Protein AF-A0A4Q4X327-F1 (afdb_monomer_lite)

pLDDT: mean 83.45, std 15.4, range [27.41, 97.94]

Foldseek 3Di:
DDDDDDDDDDDDLLLLLLVLLVLCVVFFDCLAFDVLLCLLDVDSVSLSLLCVDPFKDFWPLLSVLSQDLAQNAPVSLVVAAFLVVDPDAKKFWKKWWKDAPPDFIAIEIDIFQDLPRHVNVVVVCVVVVNDDDPLVVVCVVVRIDGPTMHTGMIGHRDDPLCSQSNVSSRLSSSLSSCQQNVLEQDPDDSRSSSRHNPDPVPYSYHHRHHGRSSNCRPVPPVDPCDSVVSVVSSVVSVVVVVVVVVVVVVVVD

Secondary structure (DSSP, 8-state):
---PPP---S-SHHHHHHHHHHHHHHHS-TTTS-HHHHHH--SHHHHHHHHT-TT-EE-HHHHTTTSSSSPPPHHHHHHSEEGGG--S-EEEEEEEEEEETTEEEEEEEEEE--TTTHHHHHHHHHHHTSS--HHHHHHGGGT-EEEEEEEEEEEEPPPTTTHHHHHHHHHHHHHHHHHHTT-BS--S--S-TTTS-TTGGG-SSEE-BSS-GGGSTTTSS-----HHHHHHHHHHHHHHHHHHHHHHHHHT-

Radius of gyration: 18.3 Å; chains: 1; bounding box: 38×44×62 Å

Structure (mmCIF, N/CA/C/O backbone):
data_AF-A0A4Q4X327-F1
#
_entry.id   AF-A0A4Q4X327-F1
#
loop_
_atom_site.group_PDB
_atom_site.id
_atom_site.type_symbol
_atom_site.label_atom_id
_atom_site.label_alt_id
_atom_site.label_comp_id
_atom_site.label_asym_id
_atom_site.label_entity_id
_atom_site.label_seq_id
_atom_site.pdbx_PDB_ins_code
_atom_site.Cartn_x
_atom_site.Cartn_y
_atom_site.Cartn_z
_atom_site.occupancy
_atom_site.B_iso_or_equiv
_atom_site.auth_seq_id
_atom_site.auth_comp_id
_atom_site.auth_asym_id
_atom_site.auth_atom_id
_atom_site.pdbx_PDB_model_num
ATOM 1 N N . MET A 1 1 ? 20.487 21.697 10.643 1.00 32.31 1 MET A N 1
ATOM 2 C CA . MET A 1 1 ? 20.792 21.396 9.230 1.00 32.31 1 MET A CA 1
ATOM 3 C C . MET A 1 1 ? 19.655 21.994 8.416 1.00 32.31 1 MET A C 1
ATOM 5 O O . MET A 1 1 ? 18.526 21.591 8.667 1.00 32.31 1 MET A O 1
ATOM 9 N N . PRO A 1 2 ? 19.875 23.041 7.604 1.00 27.41 2 PRO A N 1
ATOM 10 C CA . PRO A 1 2 ? 18.776 23.682 6.893 1.00 27.41 2 PRO A CA 1
ATOM 11 C C . PRO A 1 2 ? 18.285 22.727 5.802 1.00 27.41 2 PRO A C 1
ATOM 13 O O . PRO A 1 2 ? 19.090 22.206 5.031 1.00 27.41 2 PRO A O 1
ATOM 16 N N . LEU A 1 3 ? 16.980 22.453 5.788 1.00 27.97 3 LEU A N 1
ATOM 17 C CA . LEU A 1 3 ? 16.332 21.686 4.730 1.00 27.97 3 LEU A CA 1
ATOM 18 C C . LEU A 1 3 ? 16.428 22.516 3.448 1.00 27.97 3 LEU A C 1
ATOM 20 O O . LEU A 1 3 ? 15.816 23.578 3.346 1.00 27.97 3 LEU A O 1
ATOM 24 N N . LEU A 1 4 ? 17.265 22.071 2.511 1.00 28.81 4 LEU A N 1
ATOM 25 C CA . LEU A 1 4 ? 17.321 22.657 1.178 1.00 28.81 4 LEU A CA 1
ATOM 26 C C . LEU A 1 4 ? 15.959 22.437 0.500 1.00 28.81 4 LEU A C 1
ATOM 28 O O . LEU A 1 4 ? 15.452 21.314 0.547 1.00 28.81 4 LEU A O 1
ATOM 32 N N . PRO A 1 5 ? 15.368 23.462 -0.136 1.00 34.44 5 PRO A N 1
ATOM 33 C CA . PRO A 1 5 ? 14.243 23.245 -1.028 1.00 34.44 5 PRO A CA 1
ATOM 34 C C . PRO A 1 5 ? 14.761 22.418 -2.208 1.00 34.44 5 PRO A C 1
ATOM 36 O O . PRO A 1 5 ? 15.688 22.828 -2.908 1.00 34.44 5 PRO A O 1
ATOM 39 N N . LEU A 1 6 ? 14.229 21.211 -2.364 1.00 39.53 6 LEU A N 1
ATOM 40 C CA . LEU A 1 6 ? 14.593 20.330 -3.465 1.00 39.53 6 LEU A CA 1
ATOM 41 C C . LEU A 1 6 ? 13.821 20.768 -4.726 1.00 39.53 6 LEU A C 1
ATOM 43 O O . LEU A 1 6 ? 12.651 21.137 -4.629 1.00 39.53 6 LEU A O 1
ATOM 47 N N . PRO A 1 7 ? 14.467 20.760 -5.901 1.00 37.81 7 PRO A N 1
ATOM 48 C CA . PRO A 1 7 ? 13.848 21.152 -7.157 1.00 37.81 7 PRO A CA 1
ATOM 49 C C . PRO A 1 7 ? 13.050 19.964 -7.710 1.00 37.81 7 PRO A C 1
ATOM 51 O O . PRO A 1 7 ? 13.618 19.076 -8.339 1.00 37.81 7 PRO A O 1
ATOM 54 N N . TRP A 1 8 ? 11.747 19.900 -7.445 1.00 47.53 8 TRP A N 1
ATOM 55 C CA . TRP A 1 8 ? 10.841 18.958 -8.115 1.00 47.53 8 TRP A CA 1
ATOM 56 C C . TRP A 1 8 ? 10.232 19.648 -9.322 1.00 47.53 8 TRP A C 1
ATOM 58 O O . TRP A 1 8 ? 9.229 20.348 -9.221 1.00 47.53 8 TRP A O 1
ATOM 68 N N . ASP A 1 9 ? 10.883 19.433 -10.455 1.00 49.12 9 ASP A N 1
ATOM 69 C CA . ASP A 1 9 ? 10.288 19.630 -11.762 1.00 49.12 9 ASP A CA 1
ATOM 70 C C . ASP A 1 9 ? 10.386 18.297 -12.520 1.00 49.12 9 ASP A C 1
ATOM 72 O O . ASP A 1 9 ? 11.489 17.774 -12.717 1.00 49.12 9 ASP A O 1
ATOM 76 N N . THR A 1 10 ? 9.214 17.691 -12.761 1.00 43.38 10 THR A N 1
ATOM 77 C CA . THR A 1 10 ? 8.795 16.851 -13.914 1.00 43.38 10 THR A CA 1
ATOM 78 C C . THR A 1 10 ? 7.445 16.148 -13.628 1.00 43.38 10 THR A C 1
ATOM 80 O O . THR A 1 10 ? 7.305 14.926 -13.634 1.00 43.38 10 THR A O 1
ATOM 83 N N . ASP A 1 11 ? 6.452 16.989 -13.315 1.00 60.12 11 ASP A N 1
ATOM 84 C CA . ASP A 1 11 ? 5.138 17.122 -13.972 1.00 60.12 11 ASP A CA 1
ATOM 85 C C . ASP A 1 11 ? 4.082 16.005 -13.958 1.00 60.12 11 ASP A C 1
ATOM 87 O O . ASP A 1 11 ? 3.241 15.929 -14.857 1.00 60.12 11 ASP A O 1
ATOM 91 N N . GLY A 1 12 ? 3.994 15.207 -12.890 1.00 78.38 12 GLY A N 1
ATOM 92 C CA . GLY A 1 12 ? 2.755 14.460 -12.654 1.00 78.38 12 GLY A CA 1
ATOM 93 C C . GLY A 1 12 ? 2.735 13.532 -11.448 1.00 78.38 12 GLY A C 1
ATOM 94 O O . GLY A 1 12 ? 3.751 13.247 -10.815 1.00 78.38 12 GLY A O 1
ATOM 95 N N . ALA A 1 13 ? 1.544 13.002 -11.170 1.00 80.44 13 ALA A N 1
ATOM 96 C CA . ALA A 1 13 ? 1.293 12.009 -10.131 1.00 80.44 13 ALA A CA 1
ATOM 97 C C . ALA A 1 13 ? 2.241 10.797 -10.189 1.00 80.44 13 ALA A C 1
ATOM 99 O O . ALA A 1 13 ? 2.703 10.313 -9.156 1.00 80.44 13 ALA A O 1
ATOM 100 N N . GLN A 1 14 ? 2.566 10.328 -11.397 1.00 83.56 14 GLN A N 1
ATOM 101 C CA . GLN A 1 14 ? 3.476 9.198 -11.599 1.00 83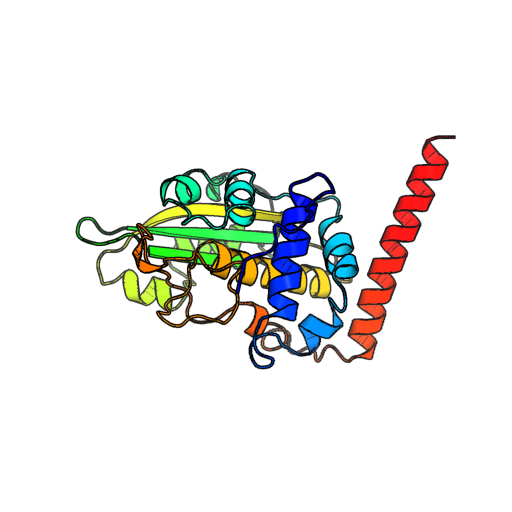.56 14 GLN A CA 1
ATOM 102 C C . GLN A 1 14 ? 4.913 9.511 -11.161 1.00 83.56 14 GLN A C 1
ATOM 104 O O . GLN A 1 14 ? 5.540 8.668 -10.528 1.00 83.56 14 GLN A O 1
ATOM 109 N N . GLY A 1 15 ? 5.425 10.718 -11.422 1.00 86.44 15 GLY A N 1
ATOM 110 C CA . GLY A 1 15 ? 6.782 11.103 -11.019 1.00 86.44 15 GLY A CA 1
ATOM 111 C C . GLY A 1 15 ? 6.936 11.216 -9.498 1.00 86.44 15 GLY A C 1
ATOM 112 O O . GLY A 1 15 ? 7.954 10.789 -8.938 1.00 86.44 15 GLY A O 1
ATOM 113 N N . ILE A 1 16 ? 5.902 11.728 -8.817 1.00 86.12 16 ILE A N 1
ATOM 114 C CA . ILE A 1 16 ? 5.815 11.740 -7.345 1.00 86.12 16 ILE A CA 1
ATOM 115 C C . ILE A 1 16 ? 5.846 10.303 -6.824 1.00 86.12 16 ILE A C 1
ATOM 117 O O . ILE A 1 16 ? 6.654 9.970 -5.955 1.00 86.12 16 ILE A O 1
ATOM 121 N N . LEU A 1 17 ? 5.018 9.437 -7.410 1.00 88.94 17 LEU A N 1
ATOM 122 C CA . LEU A 1 17 ? 4.905 8.039 -7.025 1.00 88.94 17 LEU A CA 1
ATOM 123 C C . LEU A 1 17 ? 6.224 7.277 -7.190 1.00 88.94 17 LEU A C 1
ATOM 125 O O . LEU A 1 17 ? 6.671 6.615 -6.256 1.00 88.94 17 LEU A O 1
ATOM 129 N N . ALA A 1 18 ? 6.867 7.392 -8.350 1.00 90.50 18 ALA A N 1
ATOM 130 C CA . ALA A 1 18 ? 8.128 6.720 -8.634 1.00 90.50 18 ALA A CA 1
ATOM 131 C C . ALA A 1 18 ? 9.241 7.182 -7.694 1.00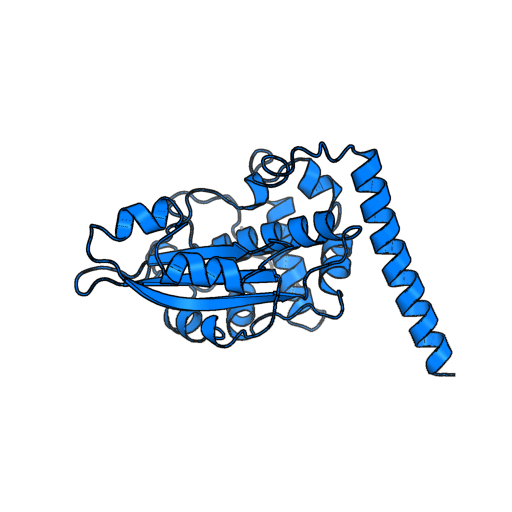 90.50 18 ALA A C 1
ATOM 133 O O . ALA A 1 18 ? 10.003 6.372 -7.169 1.00 90.50 18 ALA A O 1
ATOM 134 N N . THR A 1 19 ? 9.297 8.488 -7.422 1.00 89.00 19 THR A N 1
ATOM 135 C CA . THR A 1 19 ? 10.261 9.061 -6.480 1.00 89.00 19 THR A CA 1
ATOM 136 C C . THR A 1 19 ? 10.030 8.511 -5.076 1.00 89.00 19 THR A C 1
ATOM 138 O O . THR A 1 19 ? 10.972 8.019 -4.455 1.00 89.00 19 THR A O 1
ATOM 141 N N . ALA A 1 20 ? 8.787 8.533 -4.590 1.00 89.25 20 ALA A N 1
ATOM 142 C CA . ALA A 1 20 ? 8.418 8.002 -3.282 1.00 89.25 20 ALA A CA 1
ATOM 143 C C . ALA A 1 20 ? 8.729 6.499 -3.160 1.00 89.25 20 ALA A C 1
ATOM 145 O O . ALA A 1 20 ? 9.376 6.071 -2.203 1.00 89.25 20 ALA A O 1
ATOM 146 N N . ALA A 1 21 ? 8.349 5.703 -4.159 1.00 91.81 21 ALA A N 1
ATOM 147 C CA . ALA A 1 21 ? 8.626 4.273 -4.211 1.00 91.81 21 ALA A CA 1
ATOM 148 C C . ALA A 1 21 ? 10.135 3.983 -4.239 1.00 91.81 21 ALA A C 1
ATOM 150 O O . ALA A 1 21 ? 10.622 3.163 -3.461 1.00 91.81 21 ALA A O 1
ATOM 151 N N . PHE A 1 22 ? 10.913 4.690 -5.061 1.00 91.69 22 PHE A N 1
ATOM 152 C CA . PHE A 1 22 ? 12.362 4.494 -5.115 1.00 91.69 22 PHE A CA 1
ATOM 153 C C . PHE A 1 22 ? 13.054 4.891 -3.801 1.00 91.69 22 PHE A C 1
ATOM 155 O O . PHE A 1 22 ? 13.982 4.212 -3.360 1.00 91.69 22 PHE A O 1
ATOM 162 N N . ARG A 1 23 ? 12.557 5.915 -3.094 1.00 88.44 23 ARG A N 1
ATOM 163 C CA . ARG A 1 23 ? 13.061 6.270 -1.756 1.00 88.44 23 ARG A CA 1
ATOM 164 C C . ARG A 1 23 ? 12.879 5.154 -0.731 1.00 88.44 23 ARG A C 1
ATOM 166 O O . ARG A 1 23 ? 13.735 5.019 0.142 1.00 88.44 23 ARG A O 1
ATOM 173 N N . VAL A 1 24 ? 11.823 4.340 -0.828 1.00 90.00 24 VAL A N 1
ATOM 174 C CA . VAL A 1 24 ? 11.699 3.132 0.008 1.00 90.00 24 VAL A CA 1
ATOM 175 C C . VAL A 1 24 ? 12.908 2.228 -0.214 1.00 90.00 24 VAL A C 1
ATOM 177 O O . VAL A 1 24 ? 13.507 1.764 0.751 1.00 90.00 24 VAL A O 1
ATOM 180 N N . LEU A 1 25 ? 13.318 2.021 -1.468 1.00 90.19 25 LEU A N 1
ATOM 181 C CA . LEU A 1 25 ? 14.486 1.204 -1.787 1.00 90.19 25 LEU A CA 1
ATOM 182 C C . LEU A 1 25 ? 15.777 1.835 -1.254 1.00 90.19 25 LEU A C 1
ATOM 184 O O . LEU A 1 25 ? 16.605 1.128 -0.688 1.00 90.19 25 LEU A O 1
ATOM 188 N N . GLU A 1 26 ? 15.976 3.142 -1.392 1.00 86.50 26 GLU A N 1
ATOM 189 C CA . GLU A 1 26 ? 17.209 3.799 -0.935 1.00 86.50 26 GLU A CA 1
ATOM 190 C C . GLU A 1 26 ? 17.351 3.850 0.592 1.00 86.50 26 GLU A C 1
ATOM 192 O O . GLU A 1 26 ? 18.424 3.550 1.117 1.00 86.50 26 GLU A O 1
ATOM 197 N N . TYR A 1 27 ? 16.285 4.235 1.300 1.00 79.75 27 TYR A N 1
ATOM 198 C CA . TYR A 1 27 ? 16.354 4.576 2.723 1.00 79.75 27 TYR A CA 1
ATOM 199 C C . TYR A 1 27 ? 15.986 3.438 3.663 1.00 79.75 27 TYR A C 1
ATOM 201 O O . TYR A 1 27 ? 16.404 3.459 4.824 1.00 79.75 27 TYR A O 1
ATOM 209 N N . GLU A 1 28 ? 15.225 2.436 3.213 1.00 69.25 28 GLU A N 1
ATOM 210 C CA . GLU A 1 28 ? 14.993 1.292 4.081 1.00 69.25 28 GLU A CA 1
ATOM 211 C C . GLU A 1 28 ? 16.315 0.606 4.412 1.00 69.25 28 GLU A C 1
ATOM 213 O O . GLU A 1 28 ? 17.105 0.234 3.536 1.00 69.25 28 GLU A O 1
ATOM 218 N N . LEU A 1 29 ? 16.513 0.384 5.716 1.00 63.09 29 LEU A N 1
ATOM 219 C CA . LEU A 1 29 ? 17.637 -0.384 6.229 1.00 63.09 29 LEU A CA 1
ATOM 220 C C . LEU A 1 29 ? 17.801 -1.670 5.403 1.00 63.09 29 LEU A C 1
ATOM 222 O O . LEU A 1 29 ? 16.797 -2.334 5.130 1.00 63.09 29 LEU A O 1
ATOM 226 N N . PRO A 1 30 ? 19.039 -2.101 5.089 1.00 64.06 30 PRO A N 1
ATOM 227 C CA . PRO A 1 30 ? 19.304 -3.270 4.239 1.00 64.06 30 PRO A CA 1
ATOM 228 C C . PRO A 1 30 ? 18.583 -4.565 4.645 1.00 64.06 30 PRO A C 1
ATOM 230 O O . PRO A 1 30 ? 18.505 -5.503 3.867 1.00 64.06 30 PRO A O 1
ATOM 233 N N . ARG A 1 31 ? 18.064 -4.633 5.876 1.00 73.31 31 ARG A N 1
ATOM 234 C CA . ARG A 1 31 ? 17.307 -5.769 6.413 1.00 73.31 31 ARG A CA 1
ATOM 235 C C . ARG A 1 31 ? 15.812 -5.761 6.070 1.00 73.31 31 ARG A C 1
ATOM 237 O O . ARG A 1 31 ? 15.120 -6.677 6.501 1.00 73.31 31 ARG A O 1
ATOM 244 N N . ARG A 1 32 ? 15.297 -4.731 5.394 1.00 80.12 32 ARG A N 1
ATOM 245 C CA . ARG A 1 32 ? 13.850 -4.539 5.169 1.00 80.12 32 ARG A CA 1
ATOM 246 C C . ARG A 1 32 ? 13.424 -4.539 3.710 1.00 80.12 32 ARG A C 1
ATOM 248 O O . ARG A 1 32 ? 12.307 -4.935 3.403 1.00 80.12 32 ARG A O 1
ATOM 255 N N . VAL A 1 33 ? 14.357 -4.228 2.821 1.00 86.00 33 VAL A N 1
ATOM 256 C CA . VAL A 1 33 ? 14.221 -4.498 1.392 1.00 86.00 33 VAL A CA 1
ATOM 257 C C . VAL A 1 33 ? 15.030 -5.742 1.094 1.00 86.00 33 VAL A C 1
ATOM 259 O O . VAL A 1 33 ? 16.232 -5.778 1.369 1.00 86.00 33 VAL A O 1
ATOM 262 N N . THR A 1 34 ? 14.387 -6.766 0.542 1.00 89.06 34 THR A N 1
ATOM 263 C CA . THR A 1 34 ? 15.097 -7.987 0.164 1.00 89.06 34 THR A CA 1
ATOM 264 C C . THR A 1 34 ? 16.064 -7.704 -0.992 1.00 89.06 34 THR A C 1
ATOM 266 O O . THR A 1 34 ? 15.792 -6.832 -1.826 1.00 89.06 34 THR A O 1
ATOM 269 N N . PRO A 1 35 ? 17.206 -8.412 -1.081 1.00 88.12 35 PRO A N 1
ATOM 270 C CA . PRO A 1 35 ? 18.151 -8.233 -2.184 1.00 88.12 35 PRO A CA 1
ATOM 271 C C . PRO A 1 35 ? 17.488 -8.339 -3.562 1.00 88.12 35 PRO A C 1
ATOM 273 O O . PRO A 1 35 ? 17.785 -7.543 -4.445 1.00 88.12 35 PRO A O 1
ATOM 276 N N . GLN A 1 36 ? 16.531 -9.255 -3.715 1.00 87.94 36 GLN A N 1
ATOM 277 C CA . GLN A 1 36 ? 15.803 -9.486 -4.959 1.00 87.94 36 GLN A CA 1
ATOM 278 C C . GLN A 1 36 ? 14.975 -8.268 -5.385 1.00 87.94 36 GLN A C 1
ATOM 280 O O . GLN A 1 36 ? 14.927 -7.959 -6.571 1.00 87.94 36 GLN A O 1
ATOM 285 N N . MET A 1 37 ? 14.370 -7.540 -4.439 1.00 90.56 37 MET A N 1
ATOM 286 C CA . MET A 1 37 ? 13.644 -6.306 -4.756 1.00 90.56 37 MET A CA 1
ATOM 287 C C . MET A 1 37 ? 14.590 -5.237 -5.322 1.00 90.56 37 MET A C 1
ATOM 289 O O . MET A 1 37 ? 14.251 -4.561 -6.287 1.00 90.56 37 MET A O 1
ATOM 293 N N . ARG A 1 38 ? 15.811 -5.130 -4.776 1.00 90.12 38 ARG A N 1
ATOM 294 C CA . ARG A 1 38 ? 16.849 -4.227 -5.308 1.00 90.12 38 ARG A CA 1
ATOM 295 C C . ARG A 1 38 ? 17.366 -4.677 -6.671 1.00 90.12 38 ARG A C 1
ATOM 297 O O . ARG A 1 38 ? 17.756 -3.841 -7.470 1.00 90.12 38 ARG A O 1
ATOM 304 N N . THR A 1 39 ? 17.389 -5.983 -6.935 1.00 89.94 39 THR A N 1
ATOM 305 C CA . THR A 1 39 ? 17.750 -6.507 -8.259 1.00 89.94 39 THR A CA 1
ATOM 306 C C . THR A 1 39 ? 16.669 -6.216 -9.297 1.00 89.94 39 THR A C 1
ATOM 308 O O . THR A 1 39 ? 17.006 -5.927 -10.438 1.00 89.94 39 THR A O 1
ATOM 311 N N . LEU A 1 40 ? 15.389 -6.273 -8.914 1.00 89.94 40 LEU A N 1
ATOM 312 C CA . LEU A 1 40 ? 14.278 -5.919 -9.802 1.00 89.94 40 LEU A CA 1
ATOM 313 C C . LEU A 1 40 ? 14.218 -4.423 -10.101 1.00 89.94 40 LEU A C 1
ATOM 315 O O . LEU A 1 40 ? 13.927 -4.051 -11.232 1.00 89.94 40 LEU A O 1
ATOM 319 N N . PHE A 1 41 ? 14.507 -3.589 -9.101 1.00 93.38 41 PHE A N 1
ATOM 320 C CA . PHE A 1 41 ? 14.436 -2.135 -9.213 1.00 93.38 41 PHE A CA 1
ATOM 321 C C . PHE A 1 41 ? 15.776 -1.483 -8.846 1.00 93.38 41 PHE A C 1
ATOM 323 O O . PHE A 1 41 ? 15.900 -0.867 -7.781 1.00 93.38 41 PHE A O 1
ATOM 330 N N . PRO A 1 42 ? 16.819 -1.657 -9.678 1.00 92.38 42 PRO A N 1
ATOM 331 C CA . PRO A 1 42 ? 18.159 -1.168 -9.365 1.00 92.38 42 PRO A CA 1
ATOM 332 C C . PRO A 1 42 ? 18.267 0.360 -9.412 1.00 92.38 42 PRO A C 1
ATOM 334 O O . PRO A 1 42 ? 19.159 0.924 -8.779 1.00 92.38 42 PRO A O 1
ATOM 337 N N . THR A 1 43 ? 17.383 1.029 -10.158 1.00 93.75 43 THR A N 1
ATOM 338 C CA . THR A 1 43 ? 17.405 2.483 -10.358 1.00 93.75 43 THR A CA 1
ATOM 339 C C . THR A 1 43 ? 15.999 3.079 -10.306 1.00 93.75 43 THR A C 1
ATOM 341 O O . THR A 1 43 ? 15.004 2.356 -10.396 1.00 93.75 43 THR A O 1
ATOM 344 N N . ARG A 1 44 ? 15.892 4.404 -10.173 1.00 92.56 44 ARG A N 1
ATOM 345 C CA . ARG A 1 44 ? 14.593 5.091 -10.206 1.00 92.56 44 ARG A CA 1
ATOM 346 C C . ARG A 1 44 ? 13.890 4.863 -11.540 1.00 92.56 44 ARG A C 1
ATOM 348 O O . ARG A 1 44 ? 12.700 4.579 -11.551 1.00 92.56 44 ARG A O 1
ATOM 355 N N . GLU A 1 45 ? 14.645 4.886 -12.631 1.00 92.56 45 GLU A N 1
ATOM 356 C CA . GLU A 1 45 ? 14.142 4.686 -13.989 1.00 92.56 45 GLU A CA 1
ATOM 357 C C . GLU A 1 45 ? 13.473 3.314 -14.135 1.00 92.56 45 GLU A C 1
ATOM 359 O O . GLU A 1 45 ? 12.423 3.212 -14.752 1.00 92.56 45 GLU A O 1
ATOM 364 N N . SER A 1 46 ? 14.001 2.266 -13.490 1.00 92.62 46 SER A N 1
ATOM 365 C CA . SER A 1 46 ? 13.346 0.948 -13.500 1.00 92.62 46 SER A CA 1
ATOM 366 C C . SER A 1 46 ? 11.992 0.930 -12.771 1.00 92.62 46 SER A C 1
ATOM 368 O O . SER A 1 46 ? 11.114 0.136 -13.109 1.00 92.62 46 SER A O 1
ATOM 370 N N . VAL A 1 47 ? 11.797 1.811 -11.782 1.00 93.56 47 VAL A N 1
ATOM 371 C CA . VAL A 1 47 ? 10.496 2.015 -11.125 1.00 93.56 47 VAL A CA 1
ATOM 372 C C . VAL A 1 47 ? 9.576 2.833 -12.029 1.00 93.56 47 VAL A C 1
ATOM 374 O O . VAL A 1 47 ? 8.417 2.456 -12.188 1.00 93.56 47 VAL A O 1
ATOM 377 N N . ASP A 1 48 ? 10.090 3.905 -12.643 1.00 91.44 48 ASP A N 1
ATOM 378 C CA . ASP A 1 48 ? 9.361 4.713 -13.629 1.00 91.44 48 ASP A CA 1
ATOM 379 C C . ASP A 1 48 ? 8.821 3.815 -14.760 1.00 91.44 48 ASP A C 1
ATOM 381 O O . ASP A 1 48 ? 7.620 3.792 -15.015 1.00 91.44 48 ASP A O 1
ATOM 385 N N . GLU A 1 49 ? 9.674 2.992 -15.375 1.00 89.31 49 GLU A N 1
ATOM 386 C CA . GLU A 1 49 ? 9.296 2.055 -16.441 1.00 89.31 49 GLU A CA 1
ATOM 387 C C . GLU A 1 49 ? 8.218 1.059 -16.001 1.00 89.31 49 GLU A C 1
ATOM 389 O O . GLU A 1 49 ? 7.271 0.797 -16.744 1.00 89.31 49 GLU A O 1
ATOM 394 N N . ALA A 1 50 ? 8.319 0.527 -14.781 1.00 90.69 50 ALA A N 1
ATOM 395 C CA . ALA A 1 50 ? 7.323 -0.397 -14.252 1.00 90.69 50 ALA A CA 1
ATOM 396 C C . ALA A 1 50 ? 5.961 0.284 -14.009 1.00 90.69 50 ALA A C 1
ATOM 398 O O . ALA A 1 50 ? 4.917 -0.353 -14.161 1.00 90.69 50 ALA A O 1
ATOM 399 N N . LEU A 1 51 ? 5.960 1.576 -13.668 1.00 90.38 51 LEU A N 1
ATOM 400 C CA . LEU A 1 51 ? 4.753 2.391 -13.492 1.00 90.38 51 LEU A CA 1
ATOM 401 C C . LEU A 1 51 ? 4.114 2.833 -14.816 1.00 90.38 51 LEU A C 1
ATOM 403 O O . LEU A 1 51 ? 2.930 3.171 -14.827 1.00 90.38 51 LEU A O 1
ATOM 407 N N . LEU A 1 52 ? 4.852 2.789 -15.930 1.00 87.75 52 LEU A N 1
ATOM 408 C CA . LEU A 1 52 ? 4.340 3.082 -17.275 1.00 87.75 52 LEU A CA 1
ATOM 409 C C . LEU A 1 52 ? 3.521 1.932 -17.887 1.00 87.75 52 LEU A C 1
ATOM 411 O O . LEU A 1 52 ? 3.139 2.000 -19.058 1.00 87.75 52 LEU A O 1
ATOM 415 N N . MET A 1 53 ? 3.232 0.867 -17.132 1.00 83.62 53 MET A N 1
ATOM 416 C CA . MET A 1 53 ? 2.407 -0.223 -17.644 1.00 83.62 53 MET A CA 1
ATOM 417 C C . MET A 1 53 ? 0.987 0.284 -18.001 1.00 83.62 53 MET A C 1
ATOM 419 O O . MET A 1 53 ? 0.368 0.970 -17.186 1.00 83.62 53 MET A O 1
ATOM 423 N N . PRO A 1 54 ? 0.425 -0.054 -19.183 1.00 77.31 54 PRO A N 1
ATOM 424 C CA . PRO A 1 54 ? -0.778 0.609 -19.713 1.00 77.31 54 PRO A CA 1
ATOM 425 C C . PRO A 1 54 ? -2.033 0.534 -18.836 1.00 77.31 54 PRO A C 1
ATOM 427 O O . PRO A 1 54 ? -2.929 1.362 -18.968 1.00 77.31 54 PRO A O 1
ATOM 430 N N . SER A 1 55 ? -2.123 -0.477 -17.973 1.00 87.44 55 SER A N 1
ATOM 431 C CA . SER A 1 55 ? -3.268 -0.700 -17.091 1.00 87.44 55 SER A CA 1
ATOM 432 C C . SER A 1 55 ? -3.088 -0.119 -15.691 1.00 87.44 55 SER A C 1
ATOM 434 O O . SER A 1 55 ? -3.993 -0.258 -14.867 1.00 87.44 55 SER A O 1
ATOM 436 N N . PHE A 1 56 ? -1.942 0.501 -15.396 1.00 91.12 56 PHE A N 1
ATOM 437 C CA . PHE A 1 56 ? -1.684 1.065 -14.081 1.00 91.12 56 PHE A CA 1
ATOM 438 C C . PHE A 1 56 ? -2.495 2.334 -13.860 1.00 91.12 56 PHE A C 1
ATOM 440 O O . PHE A 1 56 ? -2.421 3.292 -14.626 1.00 91.12 56 PHE A O 1
ATOM 447 N N . ALA A 1 57 ? -3.239 2.341 -12.765 1.00 91.75 57 ALA A N 1
ATOM 448 C CA . ALA A 1 57 ? -3.989 3.487 -12.298 1.00 91.75 57 ALA A CA 1
ATOM 449 C C . ALA A 1 57 ? -3.730 3.688 -10.810 1.00 91.75 57 ALA A C 1
ATOM 451 O O . ALA A 1 57 ? -3.592 2.733 -10.042 1.00 91.75 57 ALA A O 1
ATOM 452 N N . ILE A 1 58 ? -3.701 4.943 -10.398 1.00 90.31 58 ILE A N 1
ATOM 453 C CA . ILE A 1 58 ? -3.509 5.357 -9.017 1.00 90.31 58 ILE A CA 1
ATOM 454 C C . ILE A 1 58 ? -4.657 6.278 -8.623 1.00 90.31 58 ILE A C 1
ATOM 456 O O . ILE A 1 58 ? -5.169 7.027 -9.451 1.00 90.31 58 ILE A O 1
ATOM 460 N N . ASP A 1 59 ? -5.093 6.166 -7.376 1.00 88.81 59 ASP A N 1
ATOM 461 C CA . ASP A 1 59 ? -6.151 7.003 -6.834 1.00 88.81 59 ASP A CA 1
ATOM 462 C C . ASP A 1 59 ? -5.618 8.415 -6.537 1.00 88.81 59 ASP A C 1
ATOM 464 O O . ASP A 1 59 ? -4.601 8.577 -5.854 1.00 88.81 59 ASP A O 1
ATOM 468 N N . ASP A 1 60 ? -6.301 9.443 -7.043 1.00 84.06 60 ASP A N 1
ATOM 469 C CA . ASP A 1 60 ? -5.877 10.842 -6.902 1.00 84.06 60 ASP A CA 1
ATOM 470 C C . ASP A 1 60 ? -5.779 11.280 -5.433 1.00 84.06 60 ASP A C 1
ATOM 472 O O . ASP A 1 60 ? -4.859 12.021 -5.064 1.00 84.06 60 ASP A O 1
ATOM 476 N N . ALA A 1 61 ? -6.677 10.789 -4.566 1.00 80.62 61 ALA A N 1
ATOM 477 C CA . ALA A 1 61 ? -6.629 11.095 -3.139 1.00 80.62 61 ALA A CA 1
ATOM 478 C C . ALA A 1 61 ? -5.381 10.484 -2.487 1.00 80.62 61 ALA A C 1
ATOM 480 O O . ALA A 1 61 ? -4.815 11.074 -1.566 1.00 80.62 61 ALA A O 1
ATOM 481 N N . ALA A 1 62 ? -4.901 9.347 -3.000 1.00 79.56 62 ALA A N 1
ATOM 482 C CA . ALA A 1 62 ? -3.692 8.711 -2.500 1.00 79.56 62 ALA A CA 1
ATOM 483 C C . ALA A 1 62 ? -2.416 9.495 -2.862 1.00 79.56 62 ALA A C 1
ATOM 485 O O . ALA A 1 62 ? -1.494 9.571 -2.051 1.00 79.56 62 ALA A O 1
ATOM 486 N N . ILE A 1 63 ? -2.363 10.112 -4.048 1.00 80.62 63 ILE A N 1
ATOM 487 C CA . ILE A 1 63 ? -1.198 10.892 -4.514 1.00 80.62 63 ILE A CA 1
ATOM 488 C C . ILE A 1 63 ? -1.039 12.195 -3.742 1.00 80.62 63 ILE A C 1
ATOM 490 O O . ILE A 1 63 ? 0.085 12.571 -3.406 1.00 80.62 63 ILE A O 1
ATOM 494 N N . LEU A 1 64 ? -2.152 12.878 -3.451 1.00 76.56 64 LEU A N 1
ATOM 495 C CA . LEU A 1 64 ? -2.152 14.220 -2.860 1.00 76.56 64 LEU A CA 1
ATOM 496 C C . LEU A 1 64 ? -1.341 14.313 -1.553 1.00 76.56 64 LEU A C 1
ATOM 498 O O . LEU A 1 64 ? -0.850 15.388 -1.202 1.00 76.56 64 LEU A O 1
ATOM 502 N N . TYR A 1 65 ? -1.174 13.188 -0.856 1.00 74.88 65 TYR A N 1
ATOM 503 C CA . TYR A 1 65 ? -0.502 13.104 0.440 1.00 74.88 65 TYR A CA 1
ATOM 504 C C . TYR A 1 65 ? 0.876 12.447 0.395 1.00 74.88 65 TYR A C 1
ATOM 506 O O . TYR A 1 65 ? 1.591 12.503 1.389 1.00 74.88 65 TYR A O 1
ATOM 514 N N . LEU A 1 66 ? 1.296 11.899 -0.748 1.00 75.12 66 LEU A N 1
ATOM 515 C CA . LEU A 1 66 ? 2.692 11.491 -0.941 1.00 75.12 66 LEU A CA 1
ATOM 516 C C . LEU A 1 66 ? 3.609 12.694 -1.204 1.00 75.12 66 LEU A C 1
ATOM 518 O O . LEU A 1 66 ? 4.801 12.635 -0.921 1.00 75.12 66 LEU A O 1
ATOM 522 N N . ASP A 1 67 ? 3.049 13.784 -1.729 1.00 68.00 67 ASP A N 1
ATOM 523 C CA . ASP A 1 67 ? 3.771 15.011 -2.098 1.00 68.00 67 ASP A CA 1
ATOM 524 C C . ASP A 1 67 ? 3.982 15.972 -0.913 1.00 68.00 67 ASP A C 1
ATOM 526 O O . ASP A 1 67 ? 4.837 16.858 -0.913 1.00 68.00 67 ASP A O 1
ATOM 530 N N . ARG A 1 68 ? 3.188 15.813 0.146 1.00 62.09 68 ARG A N 1
ATOM 531 C CA . ARG A 1 68 ? 3.124 16.775 1.241 1.00 62.09 68 ARG A CA 1
ATOM 532 C C . ARG A 1 68 ? 3.677 16.105 2.482 1.00 62.09 68 ARG A C 1
ATOM 534 O O . ARG A 1 68 ? 3.093 15.141 2.953 1.00 62.09 68 ARG A O 1
ATOM 541 N N . ASN A 1 69 ? 4.756 16.650 3.049 1.00 65.50 69 ASN A N 1
ATOM 542 C CA . ASN A 1 69 ? 5.265 16.326 4.395 1.00 65.50 69 ASN A CA 1
ATOM 543 C C . ASN A 1 69 ? 4.246 16.723 5.492 1.00 65.50 69 ASN A C 1
ATOM 545 O O . ASN A 1 69 ? 4.550 17.474 6.419 1.00 65.50 69 ASN A O 1
ATOM 549 N N . VAL A 1 70 ? 3.002 16.288 5.340 1.00 74.06 70 VAL A N 1
ATOM 550 C CA . VAL A 1 70 ? 1.816 16.647 6.099 1.00 74.06 70 VAL A CA 1
ATOM 551 C C . VAL A 1 70 ? 1.197 15.343 6.568 1.00 74.06 70 VAL A C 1
ATOM 553 O O . VAL A 1 70 ? 1.217 14.335 5.870 1.00 74.06 70 VAL A O 1
ATOM 556 N N . VAL A 1 71 ? 0.667 15.368 7.782 1.00 78.50 71 VAL A N 1
ATOM 557 C CA . VAL A 1 71 ? -0.053 14.238 8.360 1.00 78.50 71 VAL A CA 1
ATOM 558 C C . VAL A 1 71 ? -1.300 13.981 7.504 1.00 78.50 71 VAL A C 1
ATOM 560 O O . VAL A 1 71 ? -2.117 14.896 7.393 1.00 78.50 71 VAL A O 1
ATOM 563 N N . PRO A 1 72 ? -1.449 12.803 6.873 1.00 82.81 72 PRO A N 1
ATOM 564 C CA . PRO A 1 72 ? -2.639 12.496 6.093 1.00 82.81 72 PRO A CA 1
ATOM 565 C C . PRO A 1 72 ? -3.849 12.413 7.035 1.00 82.81 72 PRO A C 1
ATOM 567 O O . PRO A 1 72 ? -3.841 11.588 7.954 1.00 82.81 72 PRO A O 1
ATOM 570 N N . PRO A 1 73 ? -4.862 13.277 6.859 1.00 87.19 73 PRO A N 1
ATOM 571 C CA . PRO A 1 73 ? -6.076 13.216 7.653 1.00 87.19 73 PRO A CA 1
ATOM 572 C C . PRO A 1 73 ? -6.891 11.966 7.299 1.00 87.19 73 PRO A C 1
ATOM 574 O O . PRO A 1 73 ? -6.735 11.375 6.226 1.00 87.19 73 PRO A O 1
ATOM 577 N N . LEU A 1 74 ? -7.735 11.516 8.230 1.00 90.44 74 LEU A N 1
ATOM 578 C CA . LEU A 1 74 ? -8.482 10.268 8.070 1.00 90.44 74 LEU A CA 1
ATOM 579 C C . LEU A 1 74 ? -9.496 10.336 6.916 1.00 90.44 74 LEU A C 1
ATOM 581 O O . LEU A 1 74 ? -9.743 9.333 6.243 1.00 90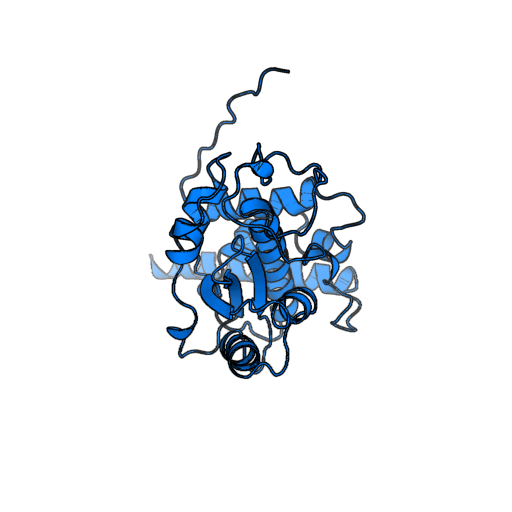.44 74 LEU A O 1
ATOM 585 N N . ASP A 1 75 ? -10.059 11.517 6.663 1.00 90.56 75 ASP A N 1
ATOM 586 C CA . ASP A 1 75 ? -11.018 11.780 5.583 1.00 90.56 75 ASP A CA 1
ATOM 587 C C . ASP A 1 75 ? -10.464 11.445 4.189 1.00 90.56 75 ASP A C 1
ATOM 589 O O . ASP A 1 75 ? -11.207 10.982 3.326 1.00 90.56 75 ASP A O 1
ATOM 593 N N . VAL A 1 76 ? -9.156 11.574 3.981 1.00 88.38 76 VAL A N 1
ATOM 594 C CA . VAL A 1 76 ? -8.466 11.189 2.740 1.00 88.38 76 VAL A CA 1
ATOM 595 C C . VAL A 1 76 ? -8.558 9.702 2.507 1.00 88.38 76 VAL A C 1
ATOM 597 O O . VAL A 1 76 ? -8.847 9.263 1.396 1.00 88.38 76 VAL A O 1
ATOM 600 N N . LEU A 1 77 ? -8.328 8.913 3.558 1.00 90.50 77 LEU A N 1
ATOM 601 C CA . LEU A 1 77 ? -8.422 7.466 3.449 1.00 90.50 77 LEU A CA 1
ATOM 602 C C . LEU A 1 77 ? -9.862 7.051 3.146 1.00 90.50 77 LEU A C 1
ATOM 604 O O . LEU A 1 77 ? -10.060 6.119 2.371 1.00 90.50 77 LEU A O 1
ATOM 608 N N . TYR A 1 78 ? -10.855 7.775 3.665 1.00 93.00 78 TYR A N 1
ATOM 609 C CA . TYR A 1 78 ? -12.263 7.598 3.301 1.00 93.00 78 TYR A CA 1
ATOM 610 C C . TYR A 1 78 ? -12.607 8.064 1.881 1.00 93.00 78 TYR A C 1
ATOM 612 O O . TYR A 1 78 ? -13.500 7.492 1.258 1.00 93.00 78 TYR A O 1
ATOM 620 N N . ALA A 1 79 ? -11.905 9.071 1.359 1.00 90.50 79 ALA A N 1
ATOM 621 C CA . ALA A 1 79 ? -12.126 9.615 0.021 1.00 90.50 79 ALA A CA 1
ATOM 622 C C . ALA A 1 79 ? -11.583 8.720 -1.106 1.00 90.50 79 ALA A C 1
ATOM 624 O O . ALA A 1 79 ? -11.947 8.917 -2.264 1.00 90.50 79 ALA A O 1
ATOM 625 N N . THR A 1 80 ? -10.740 7.738 -0.780 1.00 89.75 80 THR A N 1
ATOM 626 C CA . THR A 1 80 ? -10.225 6.764 -1.753 1.00 89.75 80 THR A CA 1
ATOM 627 C C . THR A 1 80 ? -11.346 5.983 -2.440 1.00 89.75 80 THR A C 1
ATOM 629 O O . THR A 1 80 ? -12.389 5.682 -1.845 1.00 89.75 80 THR A O 1
ATOM 632 N N . THR A 1 81 ? -11.108 5.587 -3.692 1.00 88.31 81 THR A N 1
ATOM 633 C CA . THR A 1 81 ? -12.067 4.827 -4.498 1.00 88.31 81 THR A CA 1
ATOM 634 C C . THR A 1 81 ? -12.540 3.581 -3.745 1.00 88.31 81 THR A C 1
ATOM 636 O O . THR A 1 81 ? -11.725 2.703 -3.433 1.00 88.31 81 THR A O 1
ATOM 639 N N . PRO A 1 82 ? -13.852 3.436 -3.474 1.00 90.06 82 PRO A N 1
ATOM 640 C CA . PRO A 1 82 ? -14.336 2.316 -2.691 1.00 90.06 82 PRO A CA 1
ATOM 641 C C . PRO A 1 82 ? -14.094 0.986 -3.401 1.00 90.06 82 PRO A C 1
ATOM 643 O O . PRO A 1 82 ? -14.538 0.760 -4.529 1.00 90.06 82 PRO A O 1
ATOM 646 N N . ALA A 1 83 ? -13.430 0.061 -2.722 1.00 84.12 83 ALA A N 1
ATOM 647 C CA . ALA A 1 83 ? -12.923 -1.169 -3.316 1.00 84.12 83 ALA A CA 1
ATOM 648 C C . ALA A 1 83 ? -14.037 -2.130 -3.781 1.00 84.12 83 ALA A C 1
ATOM 650 O O . ALA A 1 83 ? -13.828 -2.961 -4.664 1.00 84.12 83 ALA A O 1
ATOM 651 N N . TYR A 1 84 ? -15.250 -1.990 -3.240 1.00 84.69 84 TYR A N 1
ATOM 652 C CA . TYR A 1 84 ? -16.429 -2.744 -3.678 1.00 84.69 84 TYR A CA 1
ATOM 653 C C . TYR A 1 84 ? -16.968 -2.314 -5.052 1.00 84.69 84 TYR A C 1
ATOM 655 O O . TYR A 1 84 ? -17.785 -3.035 -5.624 1.00 84.69 84 TYR A O 1
ATOM 663 N N . SER A 1 85 ? -16.519 -1.177 -5.595 1.00 85.00 85 SER A N 1
ATOM 664 C CA . SER A 1 85 ? -16.847 -0.751 -6.963 1.00 85.00 85 SER A CA 1
ATOM 665 C C . SER A 1 85 ? -16.127 -1.584 -8.035 1.00 85.00 85 SER A C 1
ATOM 667 O O . SER A 1 85 ? -16.555 -1.615 -9.190 1.00 85.00 85 SER A O 1
ATOM 669 N N . VAL A 1 86 ? -15.072 -2.320 -7.661 1.00 83.81 86 VAL A N 1
ATOM 670 C CA . VAL A 1 86 ? -14.287 -3.140 -8.591 1.00 83.81 86 VAL A CA 1
ATOM 671 C C . VAL A 1 86 ? -15.039 -4.414 -8.949 1.00 83.81 86 VAL A C 1
ATOM 673 O O . VAL A 1 86 ? -15.183 -5.341 -8.149 1.00 83.81 86 VAL A O 1
ATOM 676 N N . THR A 1 87 ? -15.479 -4.494 -10.200 1.00 83.81 87 THR A N 1
ATOM 677 C CA . THR A 1 87 ? -16.158 -5.677 -10.746 1.00 83.81 87 THR A CA 1
ATOM 678 C C . THR A 1 87 ? -15.198 -6.626 -11.474 1.00 83.81 87 THR A C 1
ATOM 680 O O . THR A 1 87 ? -15.438 -7.842 -11.517 1.00 83.81 87 THR A O 1
ATOM 683 N N . SER A 1 88 ? -14.090 -6.089 -11.994 1.00 89.50 88 SER A N 1
ATOM 684 C CA . SER A 1 88 ? -13.057 -6.794 -12.754 1.00 89.50 88 SER A CA 1
ATOM 685 C C . SER A 1 88 ? -12.018 -7.489 -11.861 1.00 89.50 88 SER A C 1
ATOM 687 O O . SER A 1 88 ? -11.965 -7.320 -10.641 1.00 89.50 88 SER A O 1
ATOM 689 N N . LYS A 1 89 ? -11.197 -8.349 -12.475 1.00 92.81 89 LYS A N 1
ATOM 690 C CA . LYS A 1 89 ? -10.049 -8.976 -11.815 1.00 92.81 89 LYS A CA 1
ATOM 691 C C . LYS A 1 89 ? -8.829 -8.078 -12.001 1.00 92.81 89 LYS A C 1
ATOM 693 O O . LYS A 1 89 ? -8.252 -8.062 -13.080 1.00 92.81 89 LYS A O 1
ATOM 698 N N . LEU A 1 90 ? -8.454 -7.364 -10.948 1.00 96.00 90 LEU A N 1
ATOM 699 C CA . LEU A 1 90 ? -7.295 -6.471 -10.926 1.00 96.00 90 LEU A CA 1
ATOM 700 C C . LEU A 1 90 ? -6.322 -6.893 -9.832 1.00 96.00 90 LEU A C 1
ATOM 702 O O . LEU A 1 90 ? -6.722 -7.519 -8.845 1.00 96.00 90 LEU A O 1
ATOM 706 N N . TRP A 1 91 ? -5.062 -6.515 -9.978 1.00 97.31 91 TRP A N 1
ATOM 707 C CA . TRP A 1 91 ? -4.173 -6.355 -8.837 1.00 97.31 91 TRP A CA 1
ATOM 708 C C . TRP A 1 91 ? -4.371 -4.976 -8.228 1.00 97.31 91 TRP A C 1
ATOM 710 O O . TRP A 1 91 ? -4.721 -4.030 -8.930 1.00 97.31 91 TRP A O 1
ATOM 720 N N . ALA A 1 92 ? -4.202 -4.872 -6.912 1.00 97.19 92 ALA A N 1
ATOM 721 C CA . ALA A 1 92 ? -4.378 -3.604 -6.220 1.00 97.19 92 ALA A CA 1
ATOM 722 C C . ALA A 1 92 ? -3.494 -3.481 -4.981 1.00 97.19 92 ALA A C 1
ATOM 724 O O . ALA A 1 92 ? -3.211 -4.486 -4.322 1.00 97.19 92 ALA A O 1
ATOM 725 N N . VAL A 1 93 ? -3.153 -2.240 -4.639 1.00 97.62 93 VAL A N 1
ATOM 726 C CA . VAL A 1 93 ? -2.869 -1.813 -3.267 1.00 97.62 93 VAL A CA 1
ATOM 727 C C . VAL A 1 93 ? -4.140 -1.165 -2.723 1.00 97.62 93 VAL A C 1
ATOM 729 O O . VAL A 1 93 ? -4.788 -0.385 -3.420 1.00 97.62 93 VAL A O 1
ATOM 732 N N . TYR A 1 94 ? -4.519 -1.511 -1.502 1.00 97.25 94 TYR A N 1
ATOM 733 C CA . TYR A 1 94 ? -5.737 -1.057 -0.844 1.00 97.25 94 TYR A CA 1
ATOM 734 C C . TYR A 1 94 ? -5.457 -0.631 0.596 1.00 97.25 94 TYR A C 1
ATOM 736 O O . TYR A 1 94 ? -4.482 -1.067 1.210 1.00 97.25 94 TYR A O 1
ATOM 744 N N . VAL A 1 95 ? -6.353 0.184 1.143 1.00 97.12 95 VAL A N 1
ATOM 745 C CA . VAL A 1 95 ? -6.406 0.552 2.558 1.00 97.12 95 VAL A CA 1
ATOM 746 C C . VAL A 1 95 ? -7.712 0.046 3.169 1.00 97.12 95 VAL A C 1
ATOM 748 O O . VAL A 1 95 ? -8.752 0.030 2.515 1.00 97.12 95 VAL A O 1
ATOM 751 N N . ILE A 1 96 ? -7.669 -0.402 4.419 1.00 97.69 96 ILE A N 1
ATOM 752 C CA . ILE A 1 96 ? -8.830 -0.779 5.224 1.00 97.69 96 ILE A CA 1
ATOM 753 C C . ILE A 1 96 ? -8.831 0.105 6.462 1.00 97.69 96 ILE A C 1
ATOM 755 O O . ILE A 1 96 ? -7.844 0.125 7.202 1.00 97.69 96 ILE A O 1
ATOM 759 N N . ILE A 1 97 ? -9.948 0.788 6.693 1.00 97.62 97 ILE A N 1
ATOM 760 C CA . ILE A 1 97 ? -10.196 1.544 7.919 1.00 97.62 97 ILE A CA 1
ATOM 761 C C . ILE A 1 97 ? -11.091 0.712 8.819 1.00 97.62 97 ILE A C 1
ATOM 763 O O . ILE A 1 97 ? -12.129 0.207 8.384 1.00 97.62 97 ILE A O 1
ATOM 767 N N . LEU A 1 98 ? -10.658 0.544 10.065 1.00 97.94 98 LEU A N 1
ATOM 768 C CA . LEU A 1 98 ? -11.437 -0.093 11.107 1.00 97.94 98 LEU A CA 1
ATOM 769 C C . LEU A 1 98 ? -11.802 0.917 12.180 1.00 97.94 98 LEU A C 1
ATOM 771 O O . LEU A 1 98 ? -10.945 1.667 12.642 1.00 97.94 98 LEU A O 1
ATOM 775 N N . GLU A 1 99 ? -13.043 0.863 12.631 1.00 97.62 99 GLU A N 1
ATOM 776 C CA . GLU A 1 99 ? -13.557 1.720 13.694 1.00 97.62 99 GLU A CA 1
ATOM 777 C C . GLU A 1 99 ? -14.229 0.881 14.765 1.00 97.62 99 GLU A C 1
ATOM 779 O O . GLU A 1 99 ? -14.758 -0.196 14.493 1.00 97.62 99 GLU A O 1
ATOM 784 N N . ASN A 1 100 ? -14.211 1.386 15.988 1.00 96.00 100 ASN A N 1
ATOM 785 C CA . ASN A 1 100 ? -15.071 0.935 17.066 1.00 96.00 100 ASN A CA 1
ATOM 786 C C . ASN A 1 100 ? -15.703 2.179 17.703 1.00 96.00 100 ASN A C 1
ATOM 788 O O . ASN A 1 100 ? -15.069 3.227 17.765 1.00 96.00 100 ASN A O 1
ATOM 792 N N . GLY A 1 101 ? -16.944 2.077 18.183 1.00 90.19 101 GLY A N 1
ATOM 793 C CA . GLY A 1 101 ? -17.697 3.247 18.668 1.00 90.19 101 GLY A CA 1
ATOM 794 C C . GLY A 1 101 ? -17.030 4.038 19.804 1.00 90.19 101 GLY A C 1
ATOM 795 O O . GLY A 1 101 ? -17.379 5.194 20.014 1.00 90.19 101 GLY A O 1
ATOM 796 N N . ASP A 1 102 ? -16.057 3.439 20.497 1.00 85.38 102 ASP A N 1
ATOM 797 C CA . ASP A 1 102 ? -15.400 4.002 21.682 1.00 85.38 102 ASP A CA 1
ATOM 798 C C . ASP A 1 102 ? -13.886 4.228 21.518 1.00 85.38 102 ASP A C 1
ATOM 800 O O . ASP A 1 102 ? -13.213 4.605 22.480 1.00 85.38 102 ASP A O 1
ATOM 804 N N . GLY A 1 103 ? -13.301 3.946 20.351 1.00 87.56 103 GLY A N 1
ATOM 805 C CA . GLY A 1 103 ? -11.849 3.974 20.185 1.00 87.56 103 GLY A CA 1
ATOM 806 C C . GLY A 1 103 ? -11.379 4.651 18.910 1.00 87.56 103 GLY A C 1
ATOM 807 O O . GLY A 1 103 ? -12.132 4.946 17.989 1.00 87.56 103 GLY A O 1
ATOM 808 N N . GLU A 1 104 ? -10.077 4.921 18.886 1.00 94.12 104 GLU A N 1
ATOM 809 C CA . GLU A 1 104 ? -9.435 5.542 17.735 1.00 94.12 104 GLU A CA 1
ATOM 810 C C . GLU A 1 104 ? -9.479 4.604 16.519 1.00 94.12 104 GLU A C 1
ATOM 812 O O . GLU A 1 104 ? -9.158 3.408 16.665 1.00 94.12 104 GLU A O 1
ATOM 817 N N . PRO A 1 105 ? -9.780 5.142 15.323 1.00 97.31 105 PRO A N 1
ATOM 818 C CA . PRO A 1 105 ? -9.705 4.409 14.073 1.00 97.31 105 PRO A CA 1
ATOM 819 C C . PRO A 1 105 ? -8.350 3.724 13.861 1.00 97.31 105 PRO A C 1
ATOM 821 O O . PRO A 1 105 ? -7.301 4.086 14.415 1.00 97.31 105 PRO A O 1
ATOM 824 N N . ARG A 1 106 ? -8.373 2.668 13.054 1.00 97.19 106 ARG A N 1
ATOM 825 C CA . ARG A 1 106 ? -7.208 1.854 12.716 1.00 97.19 106 ARG A CA 1
ATOM 826 C C . ARG A 1 106 ? -7.087 1.764 11.210 1.00 97.19 106 ARG A C 1
ATOM 828 O O . ARG A 1 106 ? -8.066 1.460 10.542 1.00 97.19 106 ARG A O 1
ATOM 835 N N . ALA A 1 107 ? -5.888 1.974 10.685 1.00 97.44 107 ALA A N 1
ATOM 836 C CA . ALA A 1 107 ? -5.621 1.870 9.259 1.00 97.44 107 ALA A CA 1
ATOM 837 C C . ALA A 1 107 ? -4.692 0.690 8.967 1.00 97.44 107 ALA A C 1
ATOM 839 O O . ALA A 1 107 ? -3.658 0.498 9.615 1.00 97.44 107 ALA A O 1
ATOM 840 N N . TYR A 1 108 ? -5.066 -0.099 7.968 1.00 97.69 108 TYR A N 1
ATOM 841 C CA . TYR A 1 108 ? -4.277 -1.199 7.431 1.00 97.69 108 TYR A CA 1
ATOM 842 C C . TYR A 1 108 ? -4.103 -1.000 5.929 1.00 97.69 108 TYR A C 1
ATOM 844 O O . TYR A 1 108 ? -5.093 -0.858 5.223 1.00 97.69 108 TYR A O 1
ATOM 852 N N . THR A 1 109 ? -2.874 -1.062 5.432 1.00 97.44 109 THR A N 1
ATOM 853 C CA . THR A 1 109 ? -2.590 -1.064 3.990 1.00 97.44 109 THR A CA 1
ATOM 854 C C . THR A 1 109 ? -2.184 -2.467 3.571 1.00 97.44 109 THR A C 1
ATOM 856 O O . THR A 1 109 ? -1.457 -3.142 4.295 1.00 97.44 109 THR A O 1
ATOM 859 N N . GLY A 1 110 ? -2.658 -2.937 2.426 1.00 97.38 110 GLY A N 1
ATOM 860 C CA . GLY A 1 110 ? -2.306 -4.251 1.905 1.00 97.38 110 GLY A CA 1
ATOM 861 C C . GLY A 1 110 ? -2.307 -4.275 0.387 1.00 97.38 110 GLY A C 1
ATOM 862 O O . GLY A 1 110 ? -2.901 -3.412 -0.251 1.00 97.38 110 GLY A O 1
ATOM 863 N N . SER A 1 111 ? -1.697 -5.294 -0.208 1.00 97.44 111 SER A N 1
ATOM 864 C CA . SER A 1 111 ? -1.832 -5.576 -1.637 1.00 97.44 111 SER A CA 1
ATOM 865 C C . SER A 1 111 ? -2.524 -6.912 -1.902 1.00 97.44 111 SER A C 1
ATOM 867 O O . SER A 1 111 ? -2.673 -7.780 -1.033 1.00 97.44 111 SER A O 1
ATOM 869 N N . ALA A 1 112 ? -3.048 -7.057 -3.116 1.00 96.50 112 ALA A N 1
ATOM 870 C CA . ALA A 1 112 ? -3.691 -8.269 -3.596 1.00 96.50 112 ALA A CA 1
ATOM 871 C C . ALA A 1 112 ? -3.185 -8.604 -4.999 1.00 96.50 112 ALA A C 1
ATOM 873 O O . ALA A 1 112 ? -3.736 -8.159 -6.002 1.00 96.50 112 ALA A O 1
ATOM 874 N N . THR A 1 113 ? -2.148 -9.436 -5.051 1.00 96.75 113 THR A N 1
ATOM 875 C CA . THR A 1 113 ? -1.426 -9.803 -6.280 1.00 96.75 113 THR A CA 1
ATOM 876 C C . THR A 1 113 ? -1.649 -11.271 -6.668 1.00 96.75 113 THR A C 1
ATOM 878 O O . THR A 1 113 ? -0.757 -11.971 -7.142 1.00 96.75 113 THR A O 1
ATOM 881 N N . SER A 1 114 ? -2.851 -11.799 -6.409 1.00 94.50 114 SER A N 1
ATOM 882 C CA . SER A 1 114 ? -3.220 -13.162 -6.816 1.00 94.50 114 SER A CA 1
ATOM 883 C C . SER A 1 114 ? -3.589 -13.198 -8.300 1.00 94.50 114 SER A C 1
ATOM 885 O O . SER A 1 114 ? -4.499 -12.488 -8.717 1.00 94.50 114 SER A O 1
ATOM 887 N N . MET A 1 115 ? -2.964 -14.087 -9.078 1.00 94.31 115 MET A N 1
ATOM 888 C CA . MET A 1 115 ? -3.297 -14.294 -10.500 1.00 94.31 115 MET A CA 1
ATOM 889 C C . MET A 1 115 ? -4.731 -14.798 -10.729 1.00 94.31 115 MET A C 1
ATOM 891 O O . MET A 1 115 ? -5.332 -14.546 -11.766 1.00 94.31 115 MET A O 1
ATOM 895 N N . VAL A 1 116 ? -5.305 -15.526 -9.766 1.00 93.75 116 VAL A N 1
ATOM 896 C CA . VAL A 1 116 ? -6.604 -16.196 -9.955 1.00 93.75 116 VAL A CA 1
ATOM 897 C C . VAL A 1 116 ? -7.773 -15.248 -9.687 1.00 93.75 116 VAL A C 1
ATOM 899 O O . VAL A 1 116 ? -8.752 -15.207 -10.445 1.00 93.75 116 VAL A O 1
ATOM 902 N N . GLY A 1 117 ? -7.688 -14.518 -8.573 1.00 91.81 117 GLY A N 1
ATOM 903 C CA . GLY A 1 117 ? -8.803 -13.746 -8.028 1.00 91.81 117 GLY A CA 1
ATOM 904 C C . GLY A 1 117 ? -8.523 -12.264 -7.798 1.00 91.81 117 GLY A C 1
ATOM 905 O O . GLY A 1 117 ? -9.474 -11.532 -7.519 1.00 91.81 117 GLY A O 1
ATOM 906 N N . GLY A 1 118 ? -7.260 -11.835 -7.903 1.00 94.81 118 GLY A N 1
ATOM 907 C CA . GLY A 1 118 ? -6.848 -10.451 -7.687 1.00 94.81 118 GLY A CA 1
ATOM 908 C C . GLY A 1 118 ? -7.360 -9.851 -6.373 1.00 94.81 118 GLY A C 1
ATOM 909 O O . GLY A 1 118 ? -7.575 -10.552 -5.375 1.00 94.81 118 GLY A O 1
ATOM 910 N N . VAL A 1 119 ? -7.608 -8.544 -6.403 1.00 95.69 119 VAL A N 1
ATOM 911 C CA . VAL A 1 119 ? -8.179 -7.772 -5.297 1.00 95.69 119 VAL A CA 1
ATOM 912 C C . VAL A 1 119 ? -9.598 -8.208 -4.952 1.00 95.69 119 VAL A C 1
ATOM 914 O O . VAL A 1 119 ? -9.919 -8.354 -3.776 1.00 95.69 119 VAL A O 1
ATOM 917 N N . ARG A 1 120 ? -10.431 -8.545 -5.944 1.00 94.62 120 ARG A N 1
ATOM 918 C CA . ARG A 1 120 ? -11.822 -8.964 -5.717 1.00 94.62 120 ARG A CA 1
ATOM 919 C C . ARG A 1 120 ? -11.923 -10.159 -4.770 1.00 94.62 120 ARG A C 1
ATOM 921 O O . ARG A 1 120 ? -12.748 -10.150 -3.856 1.00 94.62 120 ARG A O 1
ATOM 928 N N . LYS A 1 121 ? -11.088 -11.189 -4.964 1.00 94.44 121 LYS A N 1
ATOM 929 C CA . LYS A 1 121 ? -11.055 -12.335 -4.042 1.00 94.44 121 LYS A CA 1
ATOM 930 C C . LYS A 1 121 ? -10.628 -11.887 -2.646 1.00 94.44 121 LYS A C 1
ATOM 932 O O . LYS A 1 121 ? -11.295 -12.248 -1.682 1.00 94.44 121 LYS A O 1
ATOM 937 N N . ARG A 1 122 ? -9.556 -11.095 -2.542 1.00 95.50 122 ARG A N 1
ATOM 938 C CA . ARG A 1 122 ? -9.009 -10.642 -1.256 1.00 95.50 122 ARG A CA 1
ATOM 939 C C . ARG A 1 122 ? -10.025 -9.832 -0.446 1.00 95.50 122 ARG A C 1
ATOM 941 O O . ARG A 1 122 ? -10.208 -10.110 0.733 1.00 95.50 122 ARG A O 1
ATOM 948 N N . LEU A 1 123 ? -10.733 -8.900 -1.078 1.00 92.94 123 LEU A N 1
ATOM 949 C CA . LEU A 1 123 ? -11.810 -8.132 -0.441 1.00 92.94 123 LEU A CA 1
ATOM 950 C C . LEU A 1 123 ? -12.982 -9.030 -0.036 1.00 92.94 123 LEU A C 1
ATOM 952 O O . LEU A 1 123 ? -13.560 -8.858 1.034 1.00 92.94 123 LEU A O 1
ATOM 956 N N . GLY A 1 124 ? -13.312 -10.027 -0.862 1.00 93.88 124 GLY A N 1
ATOM 957 C CA . GLY A 1 124 ? -14.295 -11.047 -0.510 1.00 93.88 124 GLY A CA 1
ATOM 958 C C . GLY A 1 124 ? -13.902 -11.842 0.738 1.00 93.88 124 GLY A C 1
ATOM 959 O O . GLY A 1 124 ? -14.764 -12.113 1.570 1.00 93.88 124 GLY A O 1
ATOM 960 N N . ASP A 1 125 ? -12.619 -12.183 0.883 1.00 94.94 125 ASP A N 1
ATOM 961 C CA . ASP A 1 125 ? -12.097 -12.879 2.064 1.00 94.94 125 ASP A CA 1
ATOM 962 C C . ASP A 1 125 ? -12.215 -12.006 3.325 1.00 94.94 125 ASP A C 1
ATOM 964 O O . ASP A 1 125 ? -12.593 -12.524 4.372 1.00 94.94 125 ASP A O 1
ATOM 968 N N . TYR A 1 126 ? -11.979 -10.690 3.228 1.00 95.38 126 TYR A N 1
ATOM 969 C CA . TYR A 1 126 ? -12.256 -9.760 4.330 1.00 95.38 126 TYR A CA 1
ATOM 970 C C . TYR A 1 126 ? -13.749 -9.684 4.647 1.00 95.38 126 TYR A C 1
ATOM 972 O O . TYR A 1 126 ? -14.139 -9.861 5.794 1.00 95.38 126 TYR A O 1
ATOM 980 N N . LYS A 1 127 ? -14.608 -9.505 3.638 1.00 92.69 127 LYS A N 1
ATOM 981 C CA . LYS A 1 127 ? -16.063 -9.408 3.834 1.00 92.69 127 LYS A CA 1
ATOM 982 C C . LYS A 1 127 ? -16.660 -10.644 4.516 1.00 92.69 127 LYS A C 1
ATOM 984 O O . LYS A 1 127 ? -17.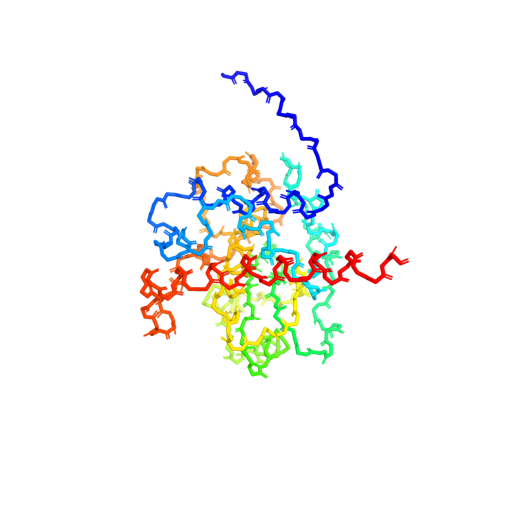587 -10.513 5.306 1.00 92.69 127 LYS A O 1
ATOM 989 N N . ARG A 1 128 ? -16.151 -11.836 4.195 1.00 94.50 128 ARG A N 1
ATOM 990 C CA . ARG A 1 128 ? -16.583 -13.102 4.813 1.00 94.50 128 ARG A CA 1
ATOM 991 C C . ARG A 1 128 ? -15.821 -13.448 6.094 1.00 94.50 128 ARG A C 1
ATOM 993 O O . ARG A 1 128 ? -16.185 -14.410 6.755 1.00 94.50 128 ARG A O 1
ATOM 1000 N N . MET A 1 129 ? -14.801 -12.665 6.449 1.00 93.44 129 MET A N 1
ATOM 1001 C CA . MET A 1 129 ? -13.885 -12.931 7.561 1.00 93.44 129 MET A CA 1
ATOM 1002 C C . MET A 1 129 ? -13.130 -14.272 7.434 1.00 93.44 129 MET A C 1
ATOM 1004 O O . MET A 1 129 ? -12.722 -14.849 8.439 1.00 93.44 129 MET A O 1
ATOM 1008 N N . ASP A 1 130 ? -12.905 -14.757 6.206 1.00 93.12 130 ASP A N 1
ATOM 1009 C CA . ASP A 1 130 ? -12.269 -16.057 5.938 1.00 93.12 130 ASP A CA 1
ATOM 1010 C C . ASP A 1 130 ? -10.750 -15.998 6.183 1.00 93.12 130 ASP A C 1
ATOM 1012 O O . ASP A 1 130 ? -10.192 -16.691 7.035 1.00 93.12 130 ASP A O 1
ATOM 1016 N N . ILE A 1 131 ? -10.055 -15.159 5.403 1.00 92.75 131 ILE A N 1
ATOM 1017 C CA . ILE A 1 131 ? -8.590 -15.033 5.396 1.00 92.75 131 ILE A CA 1
ATOM 1018 C C . ILE A 1 131 ? -8.225 -13.581 5.682 1.00 92.75 131 ILE A C 1
ATOM 1020 O O . ILE A 1 131 ? -7.922 -12.795 4.784 1.00 92.75 131 ILE A O 1
ATOM 1024 N N . ILE A 1 132 ? -8.233 -13.242 6.966 1.00 94.56 132 ILE A N 1
ATOM 1025 C CA . ILE A 1 132 ? -7.874 -11.914 7.472 1.00 94.56 132 ILE A CA 1
ATOM 1026 C C . ILE A 1 132 ? -6.463 -11.899 8.061 1.00 94.56 132 ILE A C 1
ATOM 1028 O O . ILE A 1 132 ? -5.991 -12.900 8.619 1.00 94.56 132 ILE A O 1
ATOM 1032 N N . THR A 1 133 ? -5.796 -10.750 7.954 1.00 94.44 133 THR A N 1
ATOM 1033 C CA . THR A 1 133 ? -4.462 -10.523 8.522 1.00 94.44 133 THR A CA 1
ATOM 1034 C C . THR A 1 133 ? -4.483 -10.549 10.045 1.00 94.44 133 THR A C 1
ATOM 1036 O O . THR A 1 133 ? -5.488 -10.209 10.668 1.00 94.44 133 THR A O 1
ATOM 1039 N N . GLY A 1 134 ? -3.361 -10.952 10.655 1.00 95.06 134 GLY A N 1
ATOM 1040 C CA . GLY A 1 134 ? -3.244 -11.087 12.113 1.00 95.06 134 GLY A CA 1
ATOM 1041 C C . GLY A 1 134 ? -3.598 -9.802 12.865 1.00 95.06 134 GLY A C 1
ATOM 1042 O O . GLY A 1 134 ? -4.403 -9.847 13.787 1.00 95.06 134 GLY A O 1
ATOM 1043 N N . GLY A 1 135 ? -3.100 -8.649 12.401 1.00 95.31 135 GLY A N 1
ATOM 1044 C CA . GLY A 1 135 ? -3.400 -7.355 13.021 1.00 95.31 135 GLY A CA 1
ATOM 1045 C C . GLY A 1 135 ? -4.890 -6.998 13.006 1.00 95.31 135 GLY A C 1
ATOM 1046 O O . GLY A 1 135 ? -5.417 -6.560 14.021 1.00 95.31 135 GLY A O 1
ATOM 1047 N N . ILE A 1 136 ? -5.598 -7.255 11.899 1.00 96.69 136 ILE A N 1
ATOM 1048 C CA . ILE A 1 136 ? -7.057 -7.058 11.829 1.00 96.69 136 ILE A CA 1
ATOM 1049 C C . ILE A 1 136 ? -7.777 -8.070 12.729 1.00 96.69 136 ILE A C 1
ATOM 1051 O O . ILE A 1 136 ? -8.664 -7.699 13.492 1.00 96.69 136 ILE A O 1
ATOM 1055 N N . ARG A 1 137 ? -7.355 -9.340 12.709 1.00 96.94 137 ARG A N 1
ATOM 1056 C CA . ARG A 1 137 ? -7.920 -10.404 13.554 1.00 96.94 137 ARG A CA 1
ATOM 1057 C C . ARG A 1 137 ? -7.830 -10.089 15.048 1.00 96.94 137 ARG A C 1
ATOM 1059 O O . ARG A 1 137 ? -8.734 -10.455 15.786 1.00 96.94 137 ARG A O 1
ATOM 1066 N N . GLU A 1 138 ? -6.772 -9.414 15.491 1.00 96.81 138 GLU A N 1
ATOM 1067 C CA . GLU A 1 138 ? -6.611 -8.960 16.881 1.00 96.81 138 GLU A CA 1
ATOM 1068 C C . GLU A 1 138 ? -7.582 -7.836 17.278 1.00 96.81 138 GLU A C 1
ATOM 1070 O O . GLU A 1 138 ? -7.829 -7.630 18.469 1.00 96.81 138 GLU A O 1
ATOM 1075 N N . LEU A 1 139 ? -8.099 -7.083 16.304 1.00 96.75 139 LEU A N 1
ATOM 1076 C CA . LEU A 1 139 ? -8.991 -5.947 16.531 1.00 96.75 139 LEU A CA 1
ATOM 1077 C C . LEU A 1 139 ? -10.466 -6.357 16.547 1.00 96.75 139 LEU A C 1
ATOM 1079 O O . LEU A 1 139 ? -11.223 -5.793 17.333 1.00 96.75 139 LEU A O 1
ATOM 1083 N N . LEU A 1 140 ? -10.868 -7.367 15.765 1.00 96.25 140 LEU A N 1
ATOM 1084 C CA . LEU A 1 140 ? -12.274 -7.798 15.697 1.00 96.25 140 LEU A CA 1
ATOM 1085 C C . LEU A 1 140 ? -12.877 -8.149 17.079 1.00 96.25 140 LEU A C 1
ATOM 1087 O O . LEU A 1 140 ? -13.947 -7.635 17.396 1.00 96.25 140 LEU A O 1
ATOM 1091 N N . PRO A 1 141 ? -12.214 -8.920 17.974 1.00 96.62 141 PRO A N 1
ATOM 1092 C CA . PRO A 1 141 ? -12.752 -9.205 19.311 1.00 96.62 141 PRO A CA 1
ATOM 1093 C C . PRO A 1 141 ? -12.870 -7.976 20.223 1.00 96.62 141 PRO A C 1
ATOM 1095 O O . PRO A 1 141 ? -13.503 -8.056 21.270 1.00 96.62 141 PRO A O 1
ATOM 1098 N N . LYS A 1 142 ? -12.241 -6.853 19.854 1.00 96.44 142 LYS A N 1
ATOM 1099 C CA . LYS A 1 142 ? -12.303 -5.576 20.581 1.00 96.44 142 LYS A CA 1
ATOM 1100 C C . LYS A 1 142 ? -13.429 -4.668 20.069 1.00 96.44 142 LYS A C 1
ATOM 1102 O O . LYS A 1 142 ? -13.465 -3.496 20.431 1.00 96.44 142 LYS A O 1
ATOM 1107 N N . GLY A 1 143 ? -14.311 -5.195 19.217 1.00 96.94 143 GLY A N 1
ATOM 1108 C CA . GLY A 1 143 ? -15.446 -4.462 18.659 1.00 96.94 143 GLY A CA 1
ATOM 1109 C C . GLY A 1 143 ? -15.095 -3.567 17.474 1.00 96.94 143 GLY A C 1
ATOM 1110 O O . GLY A 1 143 ? -15.886 -2.693 17.145 1.00 96.94 143 GLY A O 1
ATOM 1111 N N . TYR A 1 144 ? -13.925 -3.751 16.854 1.00 97.62 144 TYR A N 1
ATOM 1112 C CA . TYR A 1 144 ? -13.615 -3.055 15.608 1.00 97.62 144 TYR A CA 1
ATOM 1113 C C . TYR A 1 144 ? -14.324 -3.710 14.425 1.00 97.62 144 TYR A C 1
ATOM 1115 O O . TYR A 1 144 ? -14.275 -4.930 14.257 1.00 97.62 144 TYR A O 1
ATOM 1123 N N . GLU A 1 145 ? -14.887 -2.881 13.558 1.00 96.94 145 GLU A N 1
ATOM 1124 C CA . GLU A 1 145 ? -15.529 -3.270 12.307 1.00 96.94 145 GLU A CA 1
ATOM 1125 C C . GLU A 1 145 ? -14.831 -2.597 11.124 1.00 96.94 145 GLU A C 1
ATOM 1127 O O . GLU A 1 145 ? -14.205 -1.552 11.275 1.00 96.94 145 GLU A O 1
ATOM 1132 N N . MET A 1 146 ? -14.907 -3.199 9.935 1.00 96.31 146 MET A N 1
ATOM 1133 C CA . MET A 1 146 ? -14.333 -2.611 8.719 1.00 96.31 146 MET A CA 1
ATOM 1134 C C . MET A 1 146 ? -15.266 -1.524 8.182 1.00 96.31 146 MET A C 1
ATOM 1136 O O . MET A 1 146 ? -16.222 -1.830 7.471 1.00 96.31 146 MET A O 1
ATOM 1140 N N . ALA A 1 147 ? -14.971 -0.274 8.530 1.00 96.25 147 ALA A N 1
ATOM 1141 C CA . ALA A 1 147 ? -15.751 0.901 8.161 1.00 96.25 147 ALA A CA 1
ATOM 1142 C C . ALA A 1 147 ? -15.566 1.287 6.685 1.00 96.25 147 ALA A C 1
ATOM 1144 O O . ALA A 1 147 ? -16.527 1.662 6.014 1.00 96.25 147 ALA A O 1
ATOM 1145 N N . HIS A 1 148 ? -14.348 1.146 6.149 1.00 96.38 148 HIS A N 1
ATOM 1146 C CA . HIS A 1 148 ? -14.048 1.445 4.745 1.00 96.38 148 HIS A CA 1
ATOM 1147 C C . HIS A 1 148 ? -12.986 0.520 4.162 1.00 96.38 148 HIS A C 1
ATOM 1149 O O . HIS A 1 148 ? -12.090 0.044 4.861 1.00 96.38 148 HIS A O 1
ATOM 1155 N N . MET A 1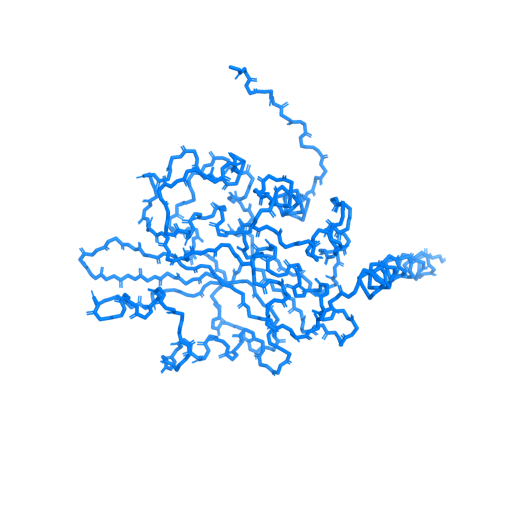 149 ? -13.085 0.285 2.855 1.00 96.56 149 MET A N 1
ATOM 1156 C CA . MET A 1 149 ? -12.059 -0.374 2.052 1.00 96.56 149 MET A CA 1
ATOM 1157 C C . MET A 1 149 ? -11.834 0.463 0.799 1.00 96.56 149 MET A C 1
ATOM 1159 O O . MET A 1 149 ? -12.717 0.541 -0.055 1.00 96.56 149 MET A O 1
ATOM 1163 N N . GLY A 1 150 ? -10.656 1.058 0.697 1.00 95.69 150 GLY A N 1
ATOM 1164 C CA . GLY A 1 150 ? -10.258 1.959 -0.373 1.00 95.69 150 GLY A CA 1
ATOM 1165 C C . GLY A 1 150 ? -9.201 1.357 -1.283 1.00 95.69 150 GLY A C 1
ATOM 1166 O O . GLY A 1 150 ? -8.369 0.577 -0.824 1.00 95.69 150 GLY A O 1
ATOM 1167 N N . LEU A 1 151 ? -9.201 1.714 -2.562 1.00 95.62 151 LEU A N 1
ATOM 1168 C CA . LEU A 1 151 ? -8.104 1.407 -3.480 1.00 95.62 151 LEU A CA 1
ATOM 1169 C C . LEU A 1 151 ? -7.120 2.571 -3.510 1.00 95.62 151 LEU A C 1
ATOM 1171 O O . LEU A 1 151 ? -7.524 3.726 -3.539 1.00 95.62 151 LEU A O 1
ATOM 1175 N N . LEU A 1 152 ? -5.832 2.244 -3.537 1.00 95.19 152 LEU A N 1
ATOM 1176 C CA . LEU A 1 152 ? -4.747 3.218 -3.634 1.00 95.19 152 LEU A CA 1
ATOM 1177 C C . LEU A 1 152 ? -4.082 3.158 -5.007 1.00 95.19 152 LEU A C 1
ATOM 1179 O O . LEU A 1 152 ? -3.829 4.183 -5.621 1.00 95.19 152 LEU A O 1
ATOM 1183 N N . ALA A 1 153 ? -3.826 1.951 -5.505 1.00 95.50 153 ALA A N 1
ATOM 1184 C CA . ALA A 1 153 ? -3.287 1.716 -6.838 1.00 95.50 153 ALA A CA 1
ATOM 1185 C C . ALA A 1 153 ? -3.865 0.422 -7.404 1.00 95.50 153 ALA A C 1
ATOM 1187 O O . ALA A 1 153 ? -4.143 -0.513 -6.650 1.00 95.50 153 ALA A O 1
ATOM 1188 N N . THR A 1 154 ? -4.031 0.347 -8.719 1.00 96.25 154 THR A N 1
ATOM 1189 C CA . THR A 1 154 ? -4.578 -0.814 -9.421 1.00 96.25 154 THR A CA 1
ATOM 1190 C C . THR A 1 154 ? -3.856 -1.056 -10.737 1.00 96.25 154 THR A C 1
ATOM 1192 O O . THR A 1 154 ? -3.295 -0.137 -11.322 1.00 96.25 154 THR A O 1
ATOM 1195 N N . ALA A 1 155 ? -3.865 -2.303 -11.190 1.00 95.88 155 ALA A N 1
ATOM 1196 C CA . ALA A 1 155 ? -3.448 -2.685 -12.531 1.00 95.88 155 ALA A CA 1
ATOM 1197 C C . ALA A 1 155 ? -4.204 -3.941 -12.963 1.00 95.88 155 ALA A C 1
ATOM 1199 O O . ALA A 1 155 ? -4.724 -4.691 -12.126 1.00 95.88 155 ALA A O 1
ATOM 1200 N N . GLU A 1 156 ? -4.248 -4.208 -14.264 1.00 95.88 156 GLU A N 1
ATOM 1201 C CA . GLU A 1 156 ? -4.690 -5.517 -14.741 1.00 95.88 156 GLU A CA 1
ATOM 1202 C C . GLU A 1 156 ? -3.762 -6.619 -14.219 1.00 95.88 156 GLU A C 1
ATOM 1204 O O . GLU A 1 156 ? -2.593 -6.388 -13.903 1.00 95.88 156 GLU A O 1
ATOM 1209 N N . ILE A 1 157 ? -4.293 -7.837 -14.102 1.00 95.88 157 ILE A N 1
ATOM 1210 C CA . ILE A 1 157 ? -3.464 -8.990 -13.749 1.00 95.88 157 ILE A CA 1
ATOM 1211 C C . ILE A 1 157 ? -2.429 -9.180 -14.871 1.00 95.88 157 ILE A C 1
ATOM 1213 O O . ILE A 1 157 ? -2.838 -9.344 -16.023 1.00 95.88 157 ILE A O 1
ATOM 1217 N N . PRO A 1 158 ? -1.120 -9.164 -14.562 1.00 94.12 158 PRO A N 1
ATOM 1218 C CA . PRO A 1 158 ? -0.079 -9.253 -15.577 1.00 94.12 158 PRO A CA 1
ATOM 1219 C C . PRO A 1 158 ? -0.079 -10.629 -16.248 1.00 94.12 158 PRO A C 1
ATOM 1221 O O . PRO A 1 158 ? -0.664 -11.595 -15.750 1.00 94.12 158 PRO A O 1
ATOM 1224 N N . CYS A 1 159 ? 0.634 -10.743 -17.366 1.00 92.69 159 CYS A N 1
ATOM 1225 C CA . CYS A 1 159 ? 0.962 -12.053 -17.913 1.00 92.69 159 CYS A CA 1
ATOM 1226 C C . CYS A 1 159 ? 1.989 -12.780 -17.017 1.00 92.69 159 CYS A C 1
ATOM 1228 O O . CYS A 1 159 ? 2.614 -12.178 -16.142 1.00 92.69 159 CYS A O 1
ATOM 1230 N N . GLU A 1 160 ? 2.190 -14.086 -17.223 1.00 88.12 160 GLU A N 1
ATOM 1231 C CA . GLU A 1 160 ? 3.121 -14.873 -16.393 1.00 88.12 160 GLU A CA 1
ATOM 1232 C C . GLU A 1 160 ? 4.573 -14.372 -16.454 1.00 88.12 160 GLU A C 1
ATOM 1234 O O . GLU A 1 160 ? 5.289 -14.493 -15.462 1.00 88.12 160 GLU A O 1
ATOM 1239 N N . VAL A 1 161 ? 4.992 -13.781 -17.579 1.00 87.56 161 VAL A N 1
ATOM 1240 C CA . VAL A 1 161 ? 6.355 -13.254 -17.767 1.00 87.56 161 VAL A CA 1
ATOM 1241 C C . VAL A 1 161 ? 6.611 -12.046 -16.861 1.00 87.56 161 VAL A C 1
ATOM 1243 O O . VAL A 1 161 ? 7.650 -11.975 -16.211 1.00 87.56 161 VAL A O 1
ATOM 1246 N N . ASP A 1 162 ? 5.634 -11.145 -16.743 1.00 88.75 162 ASP A N 1
ATOM 1247 C CA . ASP A 1 162 ? 5.766 -9.910 -15.959 1.00 88.75 162 ASP A CA 1
ATOM 1248 C C . ASP A 1 162 ? 5.329 -10.084 -14.497 1.00 88.75 162 ASP A C 1
ATOM 1250 O O . ASP A 1 162 ? 5.534 -9.211 -13.655 1.00 88.75 162 ASP A O 1
ATOM 1254 N N . LYS A 1 163 ? 4.736 -11.234 -14.148 1.00 90.56 163 LYS A N 1
ATOM 1255 C CA . LYS A 1 163 ? 4.135 -11.482 -12.829 1.00 90.56 163 LYS A CA 1
ATOM 1256 C C . LYS A 1 163 ? 5.062 -11.120 -11.668 1.00 90.56 163 LYS A C 1
ATOM 1258 O O . LYS A 1 163 ? 4.609 -10.573 -10.663 1.00 90.56 163 LYS A O 1
ATOM 1263 N N . HIS A 1 164 ? 6.345 -11.454 -11.770 1.00 89.81 164 HIS A N 1
ATOM 1264 C CA . HIS A 1 164 ? 7.297 -11.248 -10.680 1.00 89.81 164 HIS A CA 1
ATOM 1265 C C . HIS A 1 164 ? 7.690 -9.781 -10.505 1.00 89.81 164 HIS A C 1
ATOM 1267 O O . HIS A 1 164 ? 7.672 -9.295 -9.372 1.00 89.81 164 HIS A O 1
ATOM 1273 N N . SER A 1 165 ? 7.990 -9.073 -11.596 1.00 91.19 165 SER A N 1
ATOM 1274 C CA . SER A 1 165 ? 8.325 -7.648 -11.552 1.00 91.19 165 SER A CA 1
ATOM 1275 C C . SER A 1 165 ? 7.116 -6.820 -11.136 1.00 91.19 165 SER A C 1
ATOM 1277 O O . SER A 1 165 ? 7.214 -6.035 -10.194 1.00 91.19 165 SER A O 1
ATOM 1279 N N . THR A 1 166 ? 5.942 -7.073 -11.722 1.00 93.50 166 THR A N 1
ATOM 1280 C CA . THR A 1 166 ? 4.706 -6.397 -11.321 1.00 93.50 166 THR A CA 1
ATOM 1281 C C . THR A 1 166 ? 4.388 -6.675 -9.851 1.00 93.50 166 THR A C 1
ATOM 1283 O O . THR A 1 166 ? 4.028 -5.760 -9.117 1.00 93.50 166 THR A O 1
ATOM 1286 N N . ARG A 1 167 ? 4.569 -7.906 -9.347 1.00 94.75 167 ARG A N 1
ATOM 1287 C CA . ARG A 1 167 ? 4.312 -8.190 -7.922 1.00 94.75 167 ARG A CA 1
ATOM 1288 C C . ARG A 1 167 ? 5.299 -7.441 -7.029 1.00 94.75 167 ARG A C 1
ATOM 1290 O O . ARG A 1 167 ? 4.892 -6.940 -5.983 1.00 94.75 167 ARG A O 1
ATOM 1297 N N . GLY A 1 168 ? 6.566 -7.366 -7.437 1.00 94.38 168 GLY A N 1
ATOM 1298 C CA . GLY A 1 168 ? 7.582 -6.559 -6.767 1.00 94.38 168 GLY A CA 1
ATOM 1299 C C . GLY A 1 168 ? 7.159 -5.095 -6.666 1.00 94.38 168 GLY A C 1
ATOM 1300 O O . GLY A 1 168 ? 7.179 -4.537 -5.572 1.00 94.38 168 GLY A O 1
ATOM 1301 N N . LEU A 1 169 ? 6.671 -4.519 -7.769 1.00 95.38 169 LEU A N 1
ATOM 1302 C CA . LEU A 1 169 ? 6.154 -3.152 -7.808 1.00 95.38 169 LEU A CA 1
ATOM 1303 C C . LEU A 1 169 ? 4.993 -2.961 -6.823 1.00 95.38 169 LEU A C 1
ATOM 1305 O O . LEU A 1 169 ? 5.015 -2.029 -6.030 1.00 95.38 169 LEU A O 1
ATOM 1309 N N . PHE A 1 170 ? 4.003 -3.857 -6.804 1.00 97.00 170 PHE A N 1
ATOM 1310 C CA . PHE A 1 170 ? 2.867 -3.742 -5.879 1.00 97.00 170 PHE A CA 1
ATOM 1311 C C . PHE A 1 170 ? 3.272 -3.845 -4.404 1.00 97.00 170 PHE A C 1
ATOM 1313 O O . PHE A 1 170 ? 2.707 -3.137 -3.576 1.00 97.00 170 PHE A O 1
ATOM 1320 N N . LEU A 1 171 ? 4.255 -4.683 -4.068 1.00 96.31 171 LEU A N 1
ATOM 1321 C CA . LEU A 1 171 ? 4.791 -4.763 -2.704 1.00 96.31 171 LEU A CA 1
ATOM 1322 C C . LEU A 1 171 ? 5.614 -3.520 -2.343 1.00 96.31 171 LEU A C 1
ATOM 1324 O O . LEU A 1 171 ? 5.571 -3.062 -1.203 1.00 96.31 171 LEU A O 1
ATOM 1328 N N . LEU A 1 172 ? 6.335 -2.949 -3.310 1.00 95.62 172 LEU A N 1
ATOM 1329 C CA . LEU A 1 172 ? 7.038 -1.683 -3.135 1.00 95.62 172 LEU A CA 1
ATOM 1330 C C . LEU A 1 172 ? 6.056 -0.532 -2.878 1.00 95.62 172 LEU A C 1
ATOM 1332 O O . LEU A 1 172 ? 6.238 0.228 -1.928 1.00 95.62 172 LEU A O 1
ATOM 1336 N N . LEU A 1 173 ? 4.990 -0.447 -3.676 1.00 95.81 173 LEU A N 1
ATOM 1337 C CA . LEU A 1 173 ? 3.915 0.528 -3.511 1.00 95.81 173 LEU A CA 1
ATOM 1338 C C . LEU A 1 173 ? 3.163 0.328 -2.192 1.00 95.81 173 LEU A C 1
ATOM 1340 O O . LEU A 1 173 ? 2.885 1.305 -1.505 1.00 95.81 173 LEU A O 1
ATOM 1344 N N . GLU A 1 174 ? 2.877 -0.917 -1.798 1.00 96.62 174 GLU A N 1
ATOM 1345 C CA . GLU A 1 174 ? 2.292 -1.226 -0.489 1.00 96.62 174 GLU A CA 1
ATOM 1346 C C . GLU A 1 174 ? 3.165 -0.668 0.635 1.00 96.62 174 GLU A C 1
ATOM 1348 O O . GLU A 1 174 ? 2.672 0.109 1.448 1.00 96.62 174 GLU A O 1
ATOM 1353 N N . THR A 1 175 ? 4.467 -0.973 0.647 1.00 94.94 175 THR A N 1
ATOM 1354 C CA . THR A 1 175 ? 5.392 -0.410 1.640 1.00 94.94 175 THR A CA 1
ATOM 1355 C C . THR A 1 175 ? 5.421 1.119 1.599 1.00 94.94 175 THR A C 1
ATOM 1357 O O . THR A 1 175 ? 5.410 1.764 2.647 1.00 94.94 175 THR A O 1
ATOM 1360 N N . MET A 1 176 ? 5.451 1.716 0.410 1.00 93.75 176 MET A N 1
ATOM 1361 C CA . MET A 1 176 ? 5.461 3.168 0.252 1.00 93.75 176 MET A CA 1
ATOM 1362 C C . MET A 1 176 ? 4.208 3.804 0.870 1.00 93.75 176 MET A C 1
ATOM 1364 O O . MET A 1 176 ? 4.337 4.710 1.689 1.00 93.75 176 MET A O 1
ATOM 1368 N N . PHE A 1 177 ? 3.011 3.299 0.558 1.00 94.12 177 PHE A N 1
ATOM 1369 C CA . PHE A 1 177 ? 1.762 3.787 1.148 1.00 94.12 177 PHE A CA 1
ATOM 1370 C C . PHE A 1 177 ? 1.657 3.484 2.645 1.00 94.12 177 PHE A C 1
ATOM 1372 O O . PHE A 1 177 ? 1.106 4.285 3.394 1.00 94.12 177 PHE A O 1
ATOM 1379 N N . MET A 1 178 ? 2.212 2.364 3.113 1.00 93.88 178 MET A N 1
ATOM 1380 C CA . MET A 1 178 ? 2.307 2.077 4.544 1.00 93.88 178 MET A CA 1
ATOM 1381 C C . MET A 1 178 ? 3.122 3.132 5.289 1.00 93.88 178 MET A C 1
ATOM 1383 O O . MET A 1 178 ? 2.771 3.466 6.417 1.00 93.88 178 MET A O 1
ATOM 1387 N N . TYR A 1 179 ? 4.198 3.645 4.687 1.00 91.12 179 TYR A N 1
ATOM 1388 C CA . TYR A 1 179 ? 4.974 4.736 5.269 1.00 91.12 179 TYR A CA 1
ATOM 1389 C C . TYR A 1 179 ? 4.271 6.083 5.121 1.00 91.12 179 TYR A C 1
ATOM 1391 O O . TYR A 1 179 ? 4.109 6.760 6.134 1.00 91.12 179 TYR A O 1
ATOM 1399 N N . GLY A 1 180 ? 3.782 6.405 3.918 1.00 89.69 180 GLY A N 1
ATOM 1400 C CA . GLY A 1 180 ? 3.055 7.644 3.616 1.00 89.69 180 GLY A CA 1
ATOM 1401 C C . GLY A 1 180 ? 1.862 7.870 4.543 1.00 89.69 180 GLY A C 1
ATOM 1402 O O . GLY A 1 180 ? 1.726 8.924 5.154 1.00 89.69 180 GLY A O 1
ATOM 1403 N N . PHE A 1 181 ? 1.042 6.835 4.728 1.00 91.31 181 PHE A N 1
ATOM 1404 C CA . PHE A 1 181 ? -0.104 6.857 5.638 1.00 91.31 181 PHE A CA 1
ATOM 1405 C C . PHE A 1 181 ? 0.221 6.350 7.041 1.00 91.31 181 PHE A C 1
ATOM 1407 O O . PHE A 1 181 ? -0.673 6.248 7.872 1.00 91.31 181 PHE A O 1
ATOM 1414 N N . TRP A 1 182 ? 1.472 5.993 7.324 1.00 92.50 182 TRP A N 1
ATOM 1415 C CA . TRP A 1 182 ? 1.896 5.427 8.603 1.00 92.50 182 TRP A CA 1
ATOM 1416 C C . TRP A 1 182 ? 0.971 4.317 9.142 1.00 92.50 182 TRP A C 1
ATOM 1418 O O . TRP A 1 182 ? 0.661 4.242 10.332 1.00 92.50 182 TRP A O 1
ATOM 1428 N N . THR A 1 183 ? 0.533 3.398 8.276 1.00 94.81 183 THR A N 1
ATOM 1429 C CA . THR A 1 183 ? -0.324 2.272 8.687 1.00 94.81 183 THR A CA 1
ATOM 1430 C C . THR A 1 183 ? 0.449 1.186 9.438 1.00 94.81 183 THR A C 1
ATOM 1432 O O . THR A 1 183 ? -0.082 0.107 9.694 1.00 94.81 183 THR A O 1
ATOM 1435 N N . ILE A 1 184 ? 1.698 1.448 9.830 1.00 93.44 184 ILE A N 1
ATOM 1436 C CA . ILE A 1 184 ? 2.549 0.535 10.589 1.00 93.44 184 ILE A CA 1
ATOM 1437 C C . ILE A 1 184 ? 2.311 0.705 12.090 1.00 93.44 184 ILE A C 1
ATOM 1439 O O . ILE A 1 184 ? 2.321 1.806 12.634 1.00 93.44 184 ILE A O 1
ATOM 1443 N N . ARG A 1 185 ? 2.171 -0.418 12.792 1.00 92.25 185 ARG A N 1
ATOM 1444 C CA . ARG A 1 185 ? 2.079 -0.511 14.250 1.00 92.25 185 ARG A CA 1
ATOM 1445 C C . ARG A 1 185 ? 3.459 -0.317 14.887 1.00 92.25 185 ARG A C 1
ATOM 1447 O O . ARG A 1 185 ? 4.053 -1.252 15.426 1.00 92.25 185 ARG A O 1
ATOM 1454 N N . SER A 1 186 ? 3.995 0.896 14.800 1.00 85.81 186 SER A N 1
ATOM 1455 C CA . SER A 1 186 ? 5.301 1.251 15.354 1.00 85.81 186 SER A CA 1
ATOM 1456 C C . SER A 1 186 ? 5.342 2.700 15.815 1.00 85.81 186 SER A C 1
ATOM 1458 O O . SER A 1 186 ? 4.809 3.594 15.166 1.00 85.81 186 SER A O 1
ATOM 1460 N N . THR A 1 187 ? 6.042 2.919 16.925 1.00 78.69 187 THR A N 1
ATOM 1461 C CA . THR A 1 187 ? 6.423 4.246 17.427 1.00 78.69 187 THR A CA 1
ATOM 1462 C C . THR A 1 187 ? 7.840 4.643 17.016 1.00 78.69 187 THR A C 1
ATOM 1464 O O . THR A 1 187 ? 8.286 5.741 17.330 1.00 78.69 187 THR A O 1
ATOM 1467 N N . ARG A 1 188 ? 8.581 3.739 16.364 1.00 81.62 188 ARG A N 1
ATOM 1468 C CA . ARG A 1 188 ? 9.951 3.995 15.909 1.00 81.62 188 ARG A CA 1
ATOM 1469 C C . ARG A 1 188 ? 9.929 4.804 14.627 1.00 81.62 188 ARG A C 1
ATOM 1471 O O . ARG A 1 188 ? 9.142 4.489 13.734 1.00 81.62 188 ARG A O 1
ATOM 1478 N N . ASP A 1 189 ? 10.859 5.745 14.512 1.00 72.94 189 ASP A N 1
ATOM 1479 C CA . ASP A 1 189 ? 11.247 6.249 13.209 1.00 72.94 189 ASP A CA 1
ATOM 1480 C C . ASP A 1 189 ? 11.906 5.112 12.420 1.00 72.94 189 ASP A C 1
ATOM 1482 O O . ASP A 1 189 ? 12.625 4.253 12.942 1.00 72.94 189 ASP A O 1
ATOM 1486 N N . TYR A 1 190 ? 11.578 5.031 11.140 1.00 72.69 190 TYR A N 1
ATOM 1487 C CA . TYR A 1 190 ? 12.151 4.006 10.273 1.00 72.69 190 TYR A CA 1
ATOM 1488 C C . TYR A 1 190 ? 13.252 4.550 9.373 1.00 72.69 190 TYR A C 1
ATOM 1490 O O . TYR A 1 190 ? 13.720 3.847 8.483 1.00 72.69 190 TYR A O 1
ATOM 1498 N N . GLY A 1 191 ? 13.708 5.773 9.659 1.00 69.31 191 GLY A N 1
ATOM 1499 C CA . GLY A 1 191 ? 14.750 6.439 8.891 1.00 69.31 191 GLY A CA 1
ATOM 1500 C C . GLY A 1 191 ? 14.299 6.824 7.485 1.00 69.31 191 GLY A C 1
ATOM 1501 O O . GLY A 1 191 ? 15.146 7.012 6.621 1.00 69.31 191 GLY A O 1
ATOM 1502 N N . ILE A 1 192 ? 12.986 6.956 7.253 1.00 71.69 192 ILE A N 1
ATOM 1503 C CA . ILE A 1 192 ? 12.407 7.371 5.966 1.00 71.69 192 ILE A CA 1
ATOM 1504 C C . ILE A 1 192 ? 11.725 8.736 6.144 1.00 71.69 192 ILE A C 1
ATOM 1506 O O . ILE A 1 192 ? 10.500 8.836 6.072 1.00 71.69 192 ILE A O 1
ATOM 1510 N N . PRO A 1 193 ? 12.498 9.802 6.423 1.00 63.25 193 PRO A N 1
ATOM 1511 C CA . PRO A 1 193 ? 11.969 11.101 6.843 1.00 63.25 193 PRO A CA 1
ATOM 1512 C C . PRO A 1 193 ? 11.094 11.795 5.790 1.00 63.25 193 PRO A C 1
ATOM 1514 O O . PRO A 1 193 ? 10.397 12.738 6.134 1.00 63.25 193 PRO A O 1
ATOM 1517 N N . LEU A 1 194 ? 11.150 11.353 4.528 1.00 66.75 194 LEU A N 1
ATOM 1518 C CA . LEU A 1 194 ? 10.372 11.919 3.420 1.00 66.75 194 LEU A CA 1
ATOM 1519 C C . LEU A 1 194 ? 9.014 11.238 3.204 1.00 66.75 194 LEU A C 1
ATOM 1521 O O . LEU A 1 194 ? 8.146 11.835 2.588 1.00 66.75 194 LEU A O 1
ATOM 1525 N N . LEU A 1 195 ? 8.838 9.994 3.667 1.00 70.00 195 LEU A N 1
ATOM 1526 C CA . LEU A 1 195 ? 7.547 9.293 3.579 1.00 70.00 195 LEU A CA 1
ATOM 1527 C C . LEU A 1 195 ? 6.838 9.243 4.925 1.00 70.00 195 LEU A C 1
ATOM 1529 O O . LEU A 1 195 ? 5.629 9.083 4.980 1.00 70.00 195 LEU A O 1
ATOM 1533 N N . GLN A 1 196 ? 7.587 9.346 6.018 1.00 72.50 196 GLN A N 1
ATOM 1534 C CA . GLN A 1 196 ? 7.023 9.358 7.353 1.00 72.50 196 GLN A CA 1
ATOM 1535 C C . GLN A 1 196 ? 6.414 10.737 7.653 1.00 72.50 196 GLN A C 1
ATOM 1537 O O . GLN A 1 196 ? 7.127 11.740 7.559 1.00 72.50 196 GLN A O 1
ATOM 1542 N N . PRO A 1 197 ? 5.152 10.807 8.117 1.00 67.38 197 PRO A N 1
ATOM 1543 C CA . PRO A 1 197 ? 4.613 12.036 8.675 1.00 67.38 197 PRO A CA 1
ATOM 1544 C C . PRO A 1 197 ? 5.527 12.551 9.791 1.00 67.38 197 PRO A C 1
ATOM 1546 O O . PRO A 1 197 ? 5.866 11.807 10.714 1.00 67.38 197 PRO A O 1
ATOM 1549 N N . LEU A 1 198 ? 5.896 13.835 9.741 1.00 66.75 198 LEU A N 1
ATOM 1550 C CA . LEU A 1 198 ? 6.805 14.455 10.720 1.00 66.75 198 LEU A CA 1
ATOM 1551 C C . LEU A 1 198 ? 6.316 14.320 12.171 1.00 66.75 198 LEU A C 1
ATOM 1553 O O . LEU A 1 198 ? 7.110 14.431 13.104 1.00 66.75 198 LEU A O 1
ATOM 1557 N N . ASN A 1 199 ? 5.017 14.080 12.365 1.00 71.88 199 ASN A N 1
ATOM 1558 C CA . ASN A 1 199 ? 4.418 13.887 13.672 1.00 71.88 199 ASN A CA 1
ATOM 1559 C C . ASN A 1 199 ? 3.351 12.784 13.649 1.00 71.88 199 ASN A C 1
ATOM 1561 O O . ASN A 1 199 ? 2.155 13.039 13.547 1.00 71.88 199 ASN A O 1
ATOM 1565 N N . THR A 1 200 ? 3.784 11.535 13.784 1.00 78.62 200 THR A N 1
ATOM 1566 C CA . THR A 1 200 ? 2.897 10.359 13.800 1.00 78.62 200 THR A CA 1
ATOM 1567 C C . THR A 1 200 ? 1.907 10.360 14.970 1.00 78.62 200 THR A C 1
ATOM 1569 O O . THR A 1 200 ? 0.926 9.630 14.938 1.00 78.62 200 THR A O 1
ATOM 1572 N N . HIS A 1 201 ? 2.133 11.175 16.006 1.00 81.88 201 HIS A N 1
ATOM 1573 C CA . HIS A 1 201 ? 1.198 11.336 17.125 1.00 81.88 201 HIS A CA 1
ATOM 1574 C C . HIS A 1 201 ? 0.009 12.250 16.801 1.00 81.88 201 HIS A C 1
ATOM 1576 O O . HIS A 1 201 ? -0.925 12.319 17.591 1.00 81.88 201 HIS A O 1
ATOM 1582 N N . GLN A 1 202 ? 0.052 12.965 15.674 1.00 86.06 202 GLN A N 1
ATOM 1583 C CA . GLN A 1 202 ? -1.053 13.798 15.190 1.00 86.06 202 GLN A CA 1
ATOM 1584 C C . GLN A 1 202 ? -2.004 13.045 14.256 1.00 86.06 202 GLN A C 1
ATOM 1586 O O . GLN A 1 202 ? -2.969 13.638 13.785 1.00 86.06 202 GLN A O 1
ATOM 1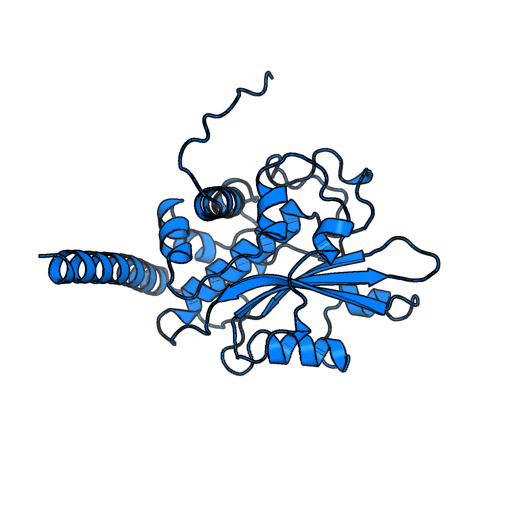591 N N . LEU A 1 203 ? -1.732 11.771 13.959 1.00 89.19 203 LEU A N 1
ATOM 1592 C CA . LEU A 1 203 ? -2.636 10.956 13.157 1.00 89.19 203 LEU A CA 1
ATOM 1593 C C . LEU A 1 203 ? -3.942 10.732 13.922 1.00 89.19 203 LEU A C 1
ATOM 1595 O O . LEU A 1 203 ? -3.938 10.384 15.100 1.00 89.19 203 LEU A O 1
ATOM 1599 N N . GLU A 1 204 ? -5.057 10.868 13.214 1.00 93.62 204 GLU A N 1
ATOM 1600 C CA . GLU A 1 204 ? -6.410 10.599 13.724 1.00 93.62 204 GLU A CA 1
ATOM 1601 C C . GLU A 1 204 ? -6.708 9.091 13.829 1.00 93.62 204 GLU A C 1
ATOM 1603 O O . GLU A 1 204 ? -7.806 8.676 14.191 1.00 93.62 204 GLU A O 1
ATOM 1608 N N . TYR A 1 205 ? -5.728 8.255 13.488 1.00 94.81 205 TYR A N 1
ATOM 1609 C CA . TYR A 1 205 ? -5.815 6.804 13.468 1.00 94.81 205 TYR A CA 1
ATOM 1610 C C . TYR A 1 205 ? -4.472 6.174 13.852 1.00 94.81 205 TYR A C 1
ATOM 1612 O O . TYR A 1 205 ? -3.424 6.819 13.827 1.00 94.81 205 TYR A O 1
ATOM 1620 N N . GLN A 1 206 ? -4.482 4.875 14.159 1.00 95.00 206 GLN A N 1
ATOM 1621 C CA . GLN A 1 206 ? -3.251 4.102 14.375 1.00 95.00 206 GLN A CA 1
ATOM 1622 C C . GLN A 1 206 ? -3.048 3.021 13.315 1.00 95.00 206 GLN A C 1
ATOM 1624 O O . GLN A 1 206 ? -3.998 2.419 12.814 1.00 95.00 206 GLN A O 1
ATOM 1629 N N . GLY A 1 207 ? -1.785 2.725 13.020 1.00 95.75 207 GLY A N 1
ATOM 1630 C CA . GLY A 1 207 ? -1.402 1.663 12.100 1.00 95.75 207 GLY A CA 1
ATOM 1631 C C . GLY A 1 207 ? -1.617 0.244 12.639 1.00 95.75 207 GLY A C 1
ATOM 1632 O O . GLY A 1 207 ? -1.455 -0.031 13.831 1.00 95.75 207 GLY A O 1
ATOM 1633 N N . VAL A 1 208 ? -1.939 -0.681 11.735 1.00 97.25 208 VAL A N 1
ATOM 1634 C CA . VAL A 1 208 ? -2.172 -2.109 12.016 1.00 97.25 208 VAL A CA 1
ATOM 1635 C C . VAL A 1 208 ? -1.065 -3.011 11.461 1.00 97.25 208 VAL A C 1
ATOM 1637 O O . VAL A 1 208 ? -0.822 -4.092 12.003 1.00 97.25 208 VAL A O 1
ATOM 1640 N N . ASN A 1 209 ? -0.381 -2.604 10.389 1.00 96.38 209 ASN A N 1
ATOM 1641 C CA . ASN A 1 209 ? 0.658 -3.400 9.739 1.00 96.38 209 ASN A CA 1
ATOM 1642 C C . ASN A 1 209 ? 1.831 -3.670 10.692 1.00 96.38 209 ASN A C 1
ATOM 1644 O O . ASN A 1 209 ? 2.332 -2.763 11.345 1.00 96.38 209 ASN A O 1
ATOM 1648 N N . SER A 1 210 ? 2.323 -4.906 10.756 1.00 92.81 210 SER A N 1
ATOM 1649 C CA . SER A 1 210 ? 3.432 -5.266 11.654 1.00 92.81 210 SER A CA 1
ATOM 1650 C C . SER A 1 210 ? 4.818 -5.056 11.039 1.00 92.81 210 SER A C 1
ATOM 1652 O O . SER A 1 210 ? 5.791 -4.858 11.767 1.00 92.81 210 SER A O 1
ATOM 1654 N N . ARG A 1 211 ? 4.921 -5.127 9.710 1.00 90.88 211 ARG A N 1
ATOM 1655 C CA . ARG A 1 211 ? 6.176 -5.034 8.956 1.00 90.88 211 ARG A CA 1
ATOM 1656 C C . ARG A 1 211 ? 5.921 -4.540 7.527 1.00 90.88 211 ARG A C 1
ATOM 1658 O O . ARG A 1 211 ? 4.833 -4.807 7.023 1.00 90.88 211 ARG A O 1
ATOM 1665 N N . PRO A 1 212 ? 6.905 -3.894 6.883 1.00 92.62 212 PRO A N 1
ATOM 1666 C CA . PRO A 1 212 ? 6.864 -3.541 5.462 1.00 92.62 212 PRO A CA 1
ATOM 1667 C C . PRO A 1 212 ? 6.640 -4.750 4.547 1.00 92.62 212 PRO A C 1
ATOM 1669 O O . PRO A 1 212 ? 7.189 -5.827 4.793 1.00 92.62 212 PRO A O 1
ATOM 1672 N N . ALA A 1 213 ? 5.886 -4.554 3.468 1.00 94.06 213 ALA A N 1
ATOM 1673 C CA . ALA A 1 213 ? 5.567 -5.583 2.476 1.00 94.06 213 ALA A CA 1
ATOM 1674 C C . ALA A 1 213 ? 6.777 -5.984 1.607 1.00 94.06 213 ALA A C 1
ATOM 1676 O O . ALA A 1 213 ? 6.892 -7.119 1.146 1.00 94.06 213 ALA A O 1
ATOM 1677 N N . THR A 1 214 ? 7.747 -5.082 1.458 1.00 91.75 214 THR A N 1
ATOM 1678 C CA . THR A 1 214 ? 9.054 -5.309 0.814 1.00 91.75 214 THR A CA 1
ATOM 1679 C C . THR A 1 214 ? 9.841 -6.462 1.441 1.00 91.75 214 THR A C 1
ATOM 1681 O O . THR A 1 214 ? 10.652 -7.081 0.754 1.00 91.75 214 THR A O 1
ATOM 1684 N N . MET A 1 215 ? 9.565 -6.811 2.704 1.00 90.25 215 MET A N 1
ATOM 1685 C CA . MET A 1 215 ? 10.163 -7.962 3.394 1.00 90.25 215 MET A CA 1
ATOM 1686 C C . MET A 1 215 ? 9.564 -9.313 2.981 1.00 90.25 215 MET A C 1
ATOM 1688 O O . MET A 1 215 ? 10.117 -10.355 3.330 1.00 90.25 215 MET A O 1
ATOM 1692 N N . GLU A 1 216 ? 8.423 -9.317 2.294 1.00 86.69 216 GLU A N 1
ATOM 1693 C CA . GLU A 1 216 ? 7.712 -10.538 1.890 1.00 86.69 216 GLU A CA 1
ATOM 1694 C C . GLU A 1 216 ? 8.156 -11.022 0.501 1.00 86.69 216 GLU A C 1
ATOM 1696 O O . GLU A 1 216 ? 7.904 -12.164 0.108 1.00 86.69 216 GLU A O 1
ATOM 1701 N N . PHE A 1 217 ? 8.876 -10.180 -0.247 1.00 84.31 217 PHE A N 1
ATOM 1702 C CA . PHE A 1 217 ? 9.322 -10.523 -1.589 1.00 84.31 217 PHE A CA 1
ATOM 1703 C C . PHE A 1 217 ? 10.358 -11.658 -1.570 1.00 84.31 217 PHE A C 1
ATOM 1705 O O . PHE A 1 217 ? 11.452 -11.508 -1.029 1.00 84.31 217 PHE A O 1
ATOM 1712 N N . GLY A 1 218 ? 10.015 -12.788 -2.193 1.00 76.75 218 GLY A N 1
ATOM 1713 C CA . GLY A 1 218 ? 10.852 -13.990 -2.281 1.00 76.75 218 GLY A CA 1
ATOM 1714 C C . GLY A 1 218 ? 10.594 -15.037 -1.190 1.00 76.75 218 GLY A C 1
ATOM 1715 O O . GLY A 1 218 ? 10.949 -16.195 -1.386 1.00 76.75 218 GLY A O 1
ATOM 1716 N N . ALA A 1 219 ? 9.926 -14.683 -0.085 1.00 72.00 219 ALA A N 1
ATOM 1717 C CA . ALA A 1 219 ? 9.549 -15.655 0.947 1.00 72.00 219 ALA A CA 1
ATOM 1718 C C . ALA A 1 219 ? 8.415 -16.586 0.476 1.00 72.00 219 ALA A C 1
ATOM 1720 O O . ALA A 1 219 ? 8.421 -17.780 0.770 1.00 72.00 219 ALA A O 1
ATOM 1721 N N . ASP A 1 220 ? 7.472 -16.047 -0.299 1.00 61.03 220 ASP A N 1
ATOM 1722 C CA . ASP A 1 220 ? 6.230 -16.750 -0.650 1.00 61.03 220 ASP A CA 1
ATOM 1723 C C . ASP A 1 220 ? 6.279 -17.442 -2.016 1.00 61.03 220 ASP A C 1
ATOM 1725 O O . ASP A 1 220 ? 5.415 -18.257 -2.339 1.00 61.03 220 ASP A O 1
ATOM 1729 N N . THR A 1 221 ? 7.236 -17.075 -2.871 1.00 55.34 221 THR A N 1
ATOM 1730 C CA . THR A 1 221 ? 7.247 -17.532 -4.263 1.00 55.34 221 THR A CA 1
ATOM 1731 C C . THR A 1 221 ? 7.842 -18.924 -4.406 1.00 55.34 221 THR A C 1
ATOM 1733 O O . THR A 1 221 ? 7.562 -19.577 -5.405 1.00 55.34 221 THR A O 1
ATOM 1736 N N . GLY A 1 222 ? 8.709 -19.363 -3.483 1.00 56.25 222 GLY A N 1
ATOM 1737 C CA . GLY A 1 222 ? 9.545 -20.563 -3.663 1.00 56.25 222 GLY A CA 1
ATOM 1738 C C . GLY A 1 222 ? 10.470 -20.496 -4.891 1.00 56.25 222 GLY A C 1
ATOM 1739 O O . GLY A 1 222 ? 11.236 -21.416 -5.153 1.00 56.25 222 GLY A O 1
ATOM 1740 N N . VAL A 1 223 ? 10.397 -19.394 -5.637 1.00 55.12 223 VAL A N 1
ATOM 1741 C CA . VAL A 1 223 ? 11.246 -19.041 -6.759 1.00 55.12 223 VAL A CA 1
ATOM 1742 C C . VAL A 1 223 ? 12.387 -18.257 -6.148 1.00 55.12 223 VAL A C 1
ATOM 1744 O O . VAL A 1 223 ? 12.212 -17.090 -5.782 1.00 55.12 223 VAL A O 1
ATOM 1747 N N . GLU A 1 224 ? 13.544 -18.903 -6.027 1.00 57.31 224 GLU A N 1
ATOM 1748 C CA . GLU A 1 224 ? 14.800 -18.169 -6.031 1.00 57.31 224 GLU A CA 1
ATOM 1749 C C . GLU A 1 224 ? 14.809 -17.389 -7.341 1.00 57.31 224 GLU A C 1
ATOM 1751 O O . GLU A 1 224 ? 14.976 -17.954 -8.423 1.00 57.31 224 GLU A O 1
ATOM 1756 N N . VAL A 1 225 ? 14.544 -16.087 -7.261 1.00 61.16 225 VAL A N 1
ATOM 1757 C CA . VAL A 1 225 ? 14.848 -15.208 -8.379 1.00 61.16 225 VAL A CA 1
ATOM 1758 C C . VAL A 1 225 ? 16.365 -15.190 -8.431 1.00 61.16 225 VAL A C 1
ATOM 1760 O O . VAL A 1 225 ? 17.015 -14.451 -7.689 1.00 61.16 225 VAL A O 1
ATOM 1763 N N . THR A 1 226 ? 16.933 -16.089 -9.234 1.00 68.75 226 THR A N 1
ATOM 1764 C CA . THR A 1 226 ? 18.364 -16.070 -9.486 1.00 68.75 226 THR A CA 1
ATOM 1765 C C . THR A 1 226 ? 18.701 -14.691 -10.054 1.00 68.75 226 THR A C 1
ATOM 1767 O O . THR A 1 226 ? 17.871 -14.091 -10.749 1.00 68.75 226 THR A O 1
ATOM 1770 N N . PRO A 1 227 ? 19.899 -14.155 -9.784 1.00 66.06 227 PRO A N 1
ATOM 1771 C CA . PRO A 1 227 ? 20.326 -12.900 -10.394 1.00 66.06 227 PRO A CA 1
ATOM 1772 C C . PRO A 1 227 ? 20.142 -12.902 -11.920 1.00 66.06 227 PRO A C 1
ATOM 1774 O O . PRO A 1 227 ? 19.806 -11.879 -12.501 1.00 66.06 227 PRO A O 1
ATOM 1777 N N . GLU A 1 228 ? 20.275 -14.072 -12.550 1.00 71.81 228 GLU A N 1
ATOM 1778 C CA . GLU A 1 228 ? 20.027 -14.293 -13.973 1.00 71.81 228 GLU A CA 1
ATOM 1779 C C . GLU A 1 228 ? 18.544 -14.155 -14.356 1.00 71.81 228 GLU A C 1
ATOM 1781 O O . GLU A 1 228 ? 18.229 -13.431 -15.294 1.00 71.81 228 GLU A O 1
ATOM 1786 N N . ALA A 1 229 ? 17.611 -14.756 -13.609 1.00 68.19 229 ALA A N 1
ATOM 1787 C CA . ALA A 1 229 ? 16.176 -14.589 -13.856 1.00 68.19 229 ALA A CA 1
ATOM 1788 C C . ALA A 1 229 ? 15.712 -13.138 -13.627 1.00 68.19 229 ALA A C 1
ATOM 1790 O O . ALA A 1 229 ? 14.893 -12.621 -14.391 1.00 68.19 229 ALA A O 1
ATOM 1791 N N . ALA A 1 230 ? 16.261 -12.459 -12.612 1.00 65.38 230 ALA A N 1
ATOM 1792 C CA . ALA A 1 230 ? 16.020 -11.032 -12.399 1.00 65.38 230 ALA A CA 1
ATOM 1793 C C . ALA A 1 230 ? 16.570 -10.191 -13.559 1.00 65.38 230 ALA A C 1
ATOM 1795 O O . ALA A 1 230 ? 15.869 -9.310 -14.046 1.00 65.38 230 ALA A O 1
ATOM 1796 N N . ALA A 1 231 ? 17.783 -10.492 -14.035 1.00 71.50 231 ALA A N 1
ATOM 1797 C CA . ALA A 1 231 ? 18.398 -9.800 -15.164 1.00 71.50 231 ALA A CA 1
ATOM 1798 C C . ALA A 1 231 ? 17.612 -10.010 -16.465 1.00 71.50 231 ALA A C 1
ATOM 1800 O O . ALA A 1 231 ? 17.391 -9.049 -17.194 1.00 71.50 231 ALA A O 1
ATOM 1801 N N . ILE A 1 232 ? 17.129 -11.229 -16.733 1.00 72.94 232 ILE A N 1
ATOM 1802 C CA . ILE A 1 232 ? 16.255 -11.515 -17.882 1.00 72.94 232 ILE A CA 1
ATOM 1803 C C . ILE A 1 232 ? 14.961 -10.707 -17.771 1.00 72.94 232 ILE A C 1
ATOM 1805 O O . ILE A 1 232 ? 14.564 -10.068 -18.739 1.00 72.94 232 ILE A O 1
ATOM 1809 N N . THR A 1 233 ? 14.333 -10.680 -16.593 1.00 68.50 233 THR A N 1
ATOM 1810 C CA . THR A 1 233 ? 13.092 -9.920 -16.367 1.00 68.50 233 THR A CA 1
ATOM 1811 C C . THR A 1 233 ? 13.314 -8.419 -16.574 1.00 68.50 233 THR A C 1
ATOM 1813 O O . THR A 1 233 ? 12.550 -7.781 -17.294 1.00 68.50 233 THR A O 1
ATOM 1816 N N . ALA A 1 234 ? 14.387 -7.859 -16.007 1.00 66.81 234 ALA A N 1
ATOM 1817 C CA . ALA A 1 234 ? 14.761 -6.457 -16.191 1.00 66.81 234 ALA A CA 1
ATOM 1818 C C . ALA A 1 234 ? 15.061 -6.136 -17.667 1.00 66.81 234 ALA A C 1
ATOM 1820 O O . ALA A 1 234 ? 14.630 -5.109 -18.184 1.00 66.81 234 ALA A O 1
ATOM 1821 N N . MET A 1 235 ? 15.739 -7.043 -18.376 1.00 73.19 235 MET A N 1
ATOM 1822 C CA . MET A 1 235 ? 16.016 -6.894 -19.805 1.00 73.19 235 MET A CA 1
ATOM 1823 C C . MET A 1 235 ? 14.732 -6.951 -20.646 1.00 73.19 235 MET A C 1
ATOM 1825 O O . MET A 1 235 ? 14.594 -6.188 -21.597 1.00 73.19 235 MET A O 1
ATOM 1829 N N . MET A 1 236 ? 13.775 -7.818 -20.298 1.00 72.56 236 MET A N 1
ATOM 1830 C CA . MET A 1 236 ? 12.479 -7.894 -20.982 1.00 72.56 236 MET A CA 1
ATOM 1831 C C . MET A 1 236 ? 11.626 -6.642 -20.755 1.00 72.56 236 MET A C 1
ATOM 1833 O O . MET A 1 236 ? 11.012 -6.162 -21.707 1.00 72.56 236 MET A O 1
ATOM 1837 N N . LEU A 1 237 ? 11.639 -6.080 -19.542 1.00 65.00 237 LEU A N 1
ATOM 1838 C CA . LEU A 1 237 ? 11.019 -4.785 -19.241 1.00 65.00 237 LEU A CA 1
ATOM 1839 C C . LEU A 1 237 ? 11.569 -3.681 -20.152 1.00 65.00 237 LEU A C 1
ATOM 1841 O O . LEU A 1 237 ? 10.787 -3.038 -20.849 1.00 65.00 237 LEU A O 1
ATOM 1845 N N . ALA A 1 238 ? 12.897 -3.553 -20.236 1.00 69.31 238 ALA A N 1
ATOM 1846 C CA . ALA A 1 238 ? 13.563 -2.551 -21.074 1.00 69.31 238 ALA A CA 1
ATOM 1847 C C . ALA A 1 238 ? 13.300 -2.737 -22.587 1.00 69.31 238 ALA A C 1
ATOM 1849 O O . ALA A 1 238 ? 13.231 -1.774 -23.361 1.00 69.31 238 ALA A O 1
ATOM 1850 N N . LEU A 1 239 ? 13.150 -3.988 -23.041 1.00 70.56 239 LEU A N 1
ATOM 1851 C CA . LEU A 1 239 ? 12.818 -4.300 -24.434 1.00 70.56 239 LEU A CA 1
ATOM 1852 C C . LEU A 1 239 ? 11.360 -3.961 -24.769 1.00 70.56 239 LEU A C 1
ATOM 1854 O O . LEU A 1 239 ? 11.100 -3.425 -25.849 1.00 70.56 239 LEU A O 1
ATOM 1858 N N . ASN A 1 240 ? 10.418 -4.232 -23.861 1.00 66.56 240 ASN A N 1
ATOM 1859 C CA . ASN A 1 240 ? 9.002 -3.924 -24.069 1.00 66.56 240 ASN A CA 1
ATOM 1860 C C . ASN A 1 240 ? 8.756 -2.413 -24.182 1.00 66.56 240 ASN A C 1
ATOM 1862 O O . ASN A 1 240 ? 8.031 -1.984 -25.081 1.00 66.56 240 ASN A O 1
ATOM 1866 N N . THR A 1 241 ? 9.398 -1.591 -23.349 1.00 60.12 241 THR A N 1
ATOM 1867 C CA . THR A 1 241 ? 9.334 -0.122 -23.466 1.00 60.12 241 THR A CA 1
ATOM 1868 C C . THR A 1 241 ? 9.900 0.366 -24.796 1.00 60.12 241 THR A C 1
ATOM 1870 O O . THR A 1 241 ? 9.267 1.178 -25.474 1.00 60.12 241 THR A O 1
ATOM 1873 N N . SER A 1 242 ? 11.039 -0.184 -25.225 1.00 64.75 242 SER A N 1
ATOM 1874 C CA . SER A 1 242 ? 11.658 0.161 -26.512 1.00 64.75 242 SER A CA 1
ATOM 1875 C C . SER A 1 242 ? 10.763 -0.197 -27.705 1.00 64.75 242 SER A C 1
ATOM 1877 O O . SER A 1 242 ? 10.648 0.581 -28.652 1.00 64.75 242 SER A O 1
ATOM 1879 N N . PHE A 1 243 ? 10.089 -1.350 -27.658 1.00 63.53 243 PHE A N 1
ATOM 1880 C CA . PHE A 1 243 ? 9.192 -1.795 -28.725 1.00 63.53 243 PHE A CA 1
ATOM 1881 C C . PHE A 1 243 ? 7.907 -0.957 -28.793 1.00 63.53 243 PHE A C 1
ATOM 1883 O O . PHE A 1 243 ? 7.498 -0.544 -29.879 1.00 63.53 243 PHE A O 1
ATOM 1890 N N . CYS A 1 244 ? 7.307 -0.631 -27.644 1.00 54.66 244 CYS A N 1
ATOM 1891 C CA . CYS A 1 244 ? 6.154 0.270 -27.569 1.00 54.66 244 CYS A CA 1
ATOM 1892 C C . CYS A 1 244 ? 6.486 1.676 -28.094 1.00 54.66 244 CYS A C 1
ATOM 1894 O O . CYS A 1 244 ? 5.695 2.249 -28.845 1.00 54.66 244 CYS A O 1
ATOM 1896 N N . ALA A 1 245 ? 7.670 2.210 -27.772 1.00 55.81 245 ALA A N 1
ATOM 1897 C CA . ALA A 1 245 ? 8.129 3.501 -28.286 1.00 55.81 245 ALA A CA 1
ATOM 1898 C C . ALA A 1 245 ? 8.326 3.492 -29.815 1.00 55.81 245 ALA A C 1
ATOM 1900 O O . ALA A 1 245 ? 7.975 4.461 -30.491 1.00 55.81 245 ALA A O 1
ATOM 1901 N N . LEU A 1 246 ? 8.835 2.389 -30.377 1.00 63.28 246 LEU A N 1
ATOM 1902 C CA . LEU A 1 246 ? 9.015 2.221 -31.825 1.00 63.28 246 LEU A CA 1
ATOM 1903 C C . LEU A 1 246 ? 7.680 2.095 -32.578 1.00 63.28 246 LEU A C 1
ATOM 1905 O O . LEU A 1 246 ? 7.518 2.627 -33.676 1.00 63.28 246 LEU A O 1
ATOM 1909 N N . LEU A 1 247 ? 6.702 1.400 -31.994 1.00 53.06 247 LEU A N 1
ATOM 1910 C CA . LEU A 1 247 ? 5.362 1.301 -32.573 1.00 53.06 247 LEU A CA 1
ATOM 1911 C C . LEU A 1 247 ? 4.637 2.650 -32.549 1.00 53.06 247 LEU A C 1
ATOM 1913 O O . LEU A 1 247 ? 4.005 3.017 -33.539 1.00 53.06 247 LEU A O 1
ATOM 1917 N N . ALA A 1 248 ? 4.777 3.417 -31.465 1.00 55.16 248 ALA A N 1
ATOM 1918 C CA . ALA A 1 248 ? 4.202 4.754 -31.369 1.00 55.16 248 ALA A CA 1
ATOM 1919 C C . ALA A 1 248 ? 4.776 5.708 -32.431 1.00 55.16 248 ALA A C 1
ATOM 1921 O O . ALA A 1 248 ? 4.020 6.447 -33.053 1.00 55.16 248 ALA A O 1
ATOM 1922 N N . SER A 1 249 ? 6.082 5.664 -32.713 1.00 62.59 249 SER A N 1
ATOM 1923 C CA . SER A 1 249 ? 6.687 6.530 -33.738 1.00 62.59 249 SER A CA 1
ATOM 1924 C C . SER A 1 249 ? 6.321 6.142 -35.176 1.00 62.59 249 SER A C 1
ATOM 1926 O O . SER A 1 249 ? 6.311 7.005 -36.050 1.00 62.59 249 SER A O 1
ATOM 1928 N N . THR A 1 250 ? 5.960 4.879 -35.425 1.00 64.62 250 THR A N 1
ATOM 1929 C CA . THR A 1 250 ? 5.589 4.391 -36.767 1.00 64.62 250 THR A CA 1
ATOM 1930 C C . THR A 1 250 ? 4.122 4.676 -37.120 1.00 64.62 250 THR A C 1
ATOM 1932 O O . THR A 1 250 ? 3.783 4.779 -38.292 1.00 64.62 250 THR A O 1
ATOM 1935 N N . ILE A 1 251 ? 3.240 4.822 -36.125 1.00 61.12 251 ILE A N 1
ATOM 1936 C CA . ILE A 1 251 ? 1.803 5.096 -36.336 1.00 61.12 251 ILE A CA 1
ATOM 1937 C C . ILE A 1 251 ? 1.525 6.592 -36.597 1.00 61.12 251 ILE A C 1
ATOM 1939 O O . ILE A 1 251 ? 0.478 6.935 -37.142 1.00 61.12 251 ILE A O 1
ATOM 1943 N N . PHE A 1 252 ? 2.460 7.482 -36.247 1.00 54.72 252 PHE A N 1
ATOM 1944 C CA . PHE A 1 252 ? 2.325 8.939 -36.395 1.00 54.72 252 PHE A CA 1
ATOM 1945 C C . PHE A 1 252 ? 3.149 9.550 -37.554 1.00 54.72 252 PHE A C 1
ATOM 1947 O O . PHE A 1 252 ? 3.313 10.771 -37.594 1.00 54.72 252 PHE A O 1
ATOM 1954 N N . MET A 1 253 ? 3.638 8.739 -38.503 1.00 49.28 253 MET A N 1
ATOM 1955 C CA . MET A 1 253 ? 4.193 9.191 -39.797 1.00 49.28 253 MET A CA 1
ATOM 1956 C C . MET A 1 253 ? 3.235 8.874 -40.943 1.00 49.28 253 MET A C 1
ATOM 1958 O O . MET A 1 253 ? 3.113 9.738 -41.840 1.00 49.28 253 MET A O 1
#

Sequence (253 aa):
MPLLPLPWDTDGAQGILATAAFRVLEYELPRRVTPQMRTLFPTRESVDEALLMPSFAIDDAAILYLDRNVVPPLDVLYATTPAYSVTSKLWAVYVIILENGDGEPRAYTGSATSMVGGVRKRLGDYKRMDIITGGIRELLPKGYEMAHMGLLATAEIPCEVDKHSTRGLFLLLETMFMYGFWTIRSTRDYGIPLLQPLNTHQLEYQGVNSRPATMEFGADTGVEVTPEAAAITAMMLALNTSFCALLASTIFM